Protein AF-A0A0Q9J1J1-F1 (afdb_monomer_lite)

Sequence (280 aa):
MMYRPHYERLTDPVDVGSADRPGEFPPDDETVDVAGVELPPGRSRYYTRDGTTTGIRLGWETAEPIDDAYRVWLSLVRVFSTTGLWPVVGRLGYGTARPWEQHHHWKRETAQDRPNTIERVLAEAWDGQAWCDARTGARLPETRPPFGGLAPGTAETGTNLFPSTDAWWYRPGVITLIAVKYPWEAPGVGGWDLALNQSLIGADFSAVLKSWQERFGAHMLSAAELVVTRPPQDSDQAVRLAEEHRLVCPYDSQFHDPDERPGEYADGLIGSTRWQFWWD

Secondary structure (DSSP, 8-state):
---------TTS-------SSPPPPPPSSS-EEETTEEE--EEEEEEEETTEEEEEEEEEEESS-BTTHHHHHHHHHHHHHHH-EEEEEEEPSTT---TTT--SS-----TTTS---HHHHHHHHHHHSPPB-TTT-PBPPSSPPPP--PPPP--S-----------GGGSSEEEEEEE-SSGGGHHHHTT----TTS---HHHHHHHHHHHHHHH-EEEEETTEEEESS---SHHHHHHHHHHHHHH-TT-GGGT-TTS-HHHHHHHHTT-SEEE----

Radius of gyration: 18.88 Å; chains: 1; bounding box: 46×44×54 Å

pLDDT: mean 78.51, std 16.35, range [32.16, 97.62]

Structure (mmCIF, N/CA/C/O backbone):
data_AF-A0A0Q9J1J1-F1
#
_entry.id   AF-A0A0Q9J1J1-F1
#
loop_
_atom_site.group_PDB
_atom_site.id
_atom_site.type_symbol
_atom_site.label_atom_id
_atom_site.label_alt_id
_atom_site.label_comp_id
_atom_site.label_asym_id
_atom_site.label_entity_id
_atom_site.label_seq_id
_atom_site.pdbx_PDB_ins_code
_atom_site.Cartn_x
_atom_site.Cartn_y
_atom_site.Cartn_z
_atom_site.occupancy
_atom_site.B_iso_or_equiv
_atom_site.auth_seq_id
_atom_site.auth_comp_id
_atom_site.auth_asym_id
_atom_site.auth_atom_id
_atom_site.pdbx_PDB_model_num
ATOM 1 N N . MET A 1 1 ? -1.191 -22.417 30.081 1.00 32.59 1 MET A N 1
ATOM 2 C CA . MET A 1 1 ? -2.097 -23.052 29.102 1.00 32.59 1 MET A CA 1
ATOM 3 C C . MET A 1 1 ? -2.245 -22.055 27.968 1.00 32.59 1 MET A C 1
ATOM 5 O O . MET A 1 1 ? -2.854 -21.019 28.169 1.00 32.59 1 MET A O 1
ATOM 9 N N . MET A 1 2 ? -1.513 -22.268 26.875 1.00 33.53 2 MET A N 1
ATOM 10 C CA . MET A 1 2 ? -1.398 -21.312 25.768 1.00 33.53 2 MET A CA 1
ATOM 11 C C . MET A 1 2 ? -2.697 -21.385 24.956 1.00 33.53 2 MET A C 1
ATOM 13 O O . MET A 1 2 ? -3.008 -22.446 24.413 1.00 33.53 2 MET A O 1
ATOM 17 N N . TYR A 1 3 ? -3.488 -20.312 24.956 1.00 32.16 3 TYR A N 1
ATOM 18 C CA . TYR A 1 3 ? -4.712 -20.215 24.164 1.00 32.16 3 TYR A CA 1
ATOM 19 C C . TYR A 1 3 ? -4.317 -20.287 22.684 1.00 32.16 3 TYR A C 1
ATOM 21 O O . TYR A 1 3 ? -3.627 -19.408 22.177 1.00 32.16 3 TYR A O 1
ATOM 29 N N . ARG A 1 4 ? -4.667 -21.387 22.013 1.00 36.16 4 ARG A N 1
ATOM 30 C CA . ARG A 1 4 ? -4.628 -21.487 20.553 1.00 36.16 4 ARG A CA 1
ATOM 31 C C . ARG A 1 4 ? -6.051 -21.234 20.086 1.00 36.16 4 ARG A C 1
ATOM 33 O O . ARG A 1 4 ? -6.885 -22.114 20.304 1.00 36.16 4 ARG A O 1
ATOM 40 N N . PRO A 1 5 ? -6.358 -20.078 19.492 1.00 39.59 5 PRO A N 1
ATOM 41 C CA . PRO A 1 5 ? -7.689 -19.876 18.966 1.00 39.59 5 PRO A CA 1
ATOM 42 C C . PRO A 1 5 ? -7.890 -20.830 17.781 1.00 39.59 5 PRO A C 1
ATOM 44 O O . PRO A 1 5 ? -6.963 -21.121 17.014 1.00 39.59 5 PRO A O 1
ATOM 47 N N . HIS A 1 6 ? -9.096 -21.378 17.688 1.00 33.97 6 HIS A N 1
ATOM 48 C CA . HIS A 1 6 ? -9.513 -22.249 16.599 1.00 33.97 6 HIS A CA 1
ATOM 49 C C . HIS A 1 6 ? -9.692 -21.410 15.331 1.00 33.97 6 HIS A C 1
ATOM 51 O O . HIS A 1 6 ? -10.773 -20.898 15.073 1.00 33.97 6 HIS A O 1
ATOM 57 N N . TYR A 1 7 ? -8.630 -21.259 14.543 1.00 47.69 7 TYR A N 1
ATOM 58 C CA . TYR A 1 7 ? -8.712 -20.650 13.218 1.00 47.69 7 TYR A CA 1
ATOM 59 C C . TYR A 1 7 ? -8.722 -21.765 12.169 1.00 47.69 7 TYR A C 1
ATOM 61 O O . TYR A 1 7 ? -7.716 -22.450 11.959 1.00 47.69 7 TYR A O 1
ATOM 69 N N . GLU A 1 8 ? -9.887 -22.002 11.567 1.00 41.19 8 GLU A N 1
ATOM 70 C CA . GLU A 1 8 ? -10.050 -22.913 10.433 1.00 41.19 8 GLU A CA 1
ATOM 71 C C . GLU A 1 8 ? -9.166 -22.481 9.247 1.00 41.19 8 GLU A C 1
ATOM 73 O O . GLU A 1 8 ? -8.730 -21.336 9.139 1.00 41.19 8 GLU A O 1
ATOM 78 N N . ARG A 1 9 ? -8.809 -23.457 8.406 1.00 45.38 9 ARG A N 1
ATOM 79 C CA . ARG A 1 9 ? -7.704 -23.419 7.433 1.00 45.38 9 ARG A CA 1
ATOM 80 C C . ARG A 1 9 ? -7.676 -22.126 6.597 1.00 45.38 9 ARG A C 1
ATOM 82 O O . ARG A 1 9 ? -8.515 -21.925 5.729 1.00 45.38 9 ARG A O 1
ATOM 89 N N . LEU A 1 10 ? -6.628 -21.317 6.783 1.00 55.09 10 LEU A N 1
ATOM 90 C CA . LEU A 1 10 ? -6.280 -20.121 5.991 1.00 55.09 10 LEU A CA 1
ATOM 91 C C . LEU A 1 10 ? -5.817 -20.465 4.551 1.00 55.09 10 LEU A C 1
ATOM 93 O O . LEU A 1 10 ? -4.829 -19.915 4.074 1.00 55.09 10 LEU A O 1
ATOM 97 N N . THR A 1 11 ? -6.475 -21.406 3.871 1.00 52.22 11 THR A N 1
ATOM 98 C CA . THR A 1 11 ? -6.104 -21.882 2.522 1.00 52.22 11 THR A CA 1
ATOM 99 C C . THR A 1 11 ? -6.968 -21.300 1.411 1.00 52.22 11 THR A C 1
ATOM 101 O O . THR A 1 11 ? -6.626 -21.454 0.242 1.00 52.22 11 THR A O 1
ATOM 104 N N . ASP A 1 12 ? -8.075 -20.641 1.756 1.00 55.88 12 ASP A N 1
ATOM 105 C CA . ASP A 1 12 ? -8.993 -20.121 0.750 1.00 55.88 12 ASP A CA 1
ATOM 106 C C . ASP A 1 12 ? -8.460 -18.824 0.127 1.00 55.88 12 ASP A C 1
ATOM 108 O O . ASP A 1 12 ? -7.914 -17.983 0.851 1.00 55.88 12 ASP A O 1
ATOM 112 N N . PRO A 1 13 ? -8.648 -18.615 -1.184 1.00 55.81 13 PRO A N 1
ATOM 113 C CA . PRO A 1 13 ? -8.324 -17.359 -1.858 1.00 55.81 13 PRO A CA 1
ATOM 114 C C . PRO A 1 13 ? -8.972 -16.165 -1.167 1.00 55.81 13 PRO A C 1
ATOM 116 O O . PRO A 1 13 ? -10.098 -16.268 -0.682 1.00 55.81 13 PRO A O 1
ATOM 119 N N . VAL A 1 14 ? -8.280 -15.028 -1.139 1.00 64.69 14 VAL A N 1
ATOM 120 C CA . VAL A 1 14 ? -8.862 -13.762 -0.688 1.00 64.69 14 VAL A CA 1
ATOM 121 C C . VAL A 1 14 ? -8.846 -12.808 -1.860 1.00 64.69 14 VAL A C 1
ATOM 123 O O . VAL A 1 14 ? -7.793 -12.316 -2.260 1.00 64.69 14 VAL A O 1
ATOM 126 N N . ASP A 1 15 ? -10.024 -12.550 -2.411 1.00 66.56 15 ASP A N 1
ATOM 127 C CA . ASP A 1 15 ? -10.189 -11.465 -3.361 1.00 66.56 15 ASP A CA 1
ATOM 128 C C . ASP A 1 15 ? -10.404 -10.159 -2.593 1.00 66.56 15 ASP A C 1
ATOM 130 O O . ASP A 1 15 ? -11.435 -9.960 -1.945 1.00 66.56 15 ASP A O 1
ATOM 134 N N . VAL A 1 16 ? -9.398 -9.285 -2.602 1.00 74.19 16 VAL A N 1
ATOM 135 C CA . VAL A 1 16 ? -9.470 -8.003 -1.900 1.00 74.19 16 VAL A CA 1
ATOM 136 C C . VAL A 1 16 ? -10.117 -6.971 -2.815 1.00 74.19 16 VAL A C 1
ATOM 138 O O . VAL A 1 16 ? -9.446 -6.246 -3.553 1.00 74.19 16 VAL A O 1
ATOM 141 N N . GLY A 1 17 ? -11.444 -6.913 -2.747 1.00 79.50 17 GLY A N 1
ATOM 142 C CA . GLY A 1 17 ? -12.234 -5.848 -3.354 1.00 79.50 17 GLY A CA 1
ATOM 143 C C . GLY A 1 17 ? -12.128 -4.516 -2.600 1.00 79.50 17 GLY A C 1
ATOM 144 O O . GLY A 1 17 ? -11.372 -4.356 -1.642 1.00 79.50 17 GLY A O 1
ATOM 145 N N . SER A 1 18 ? -12.924 -3.540 -3.031 1.00 89.25 18 SER A N 1
ATOM 146 C CA . SER A 1 18 ? -13.159 -2.304 -2.278 1.00 89.25 18 SER A CA 1
ATOM 147 C C . SER A 1 18 ? -14.188 -2.512 -1.167 1.00 89.25 18 SER A C 1
ATOM 149 O O . SER A 1 18 ? -15.072 -3.357 -1.297 1.00 89.25 18 SER A O 1
ATOM 151 N N . ALA A 1 19 ? -14.136 -1.679 -0.132 1.00 93.19 19 ALA A N 1
ATOM 152 C CA . ALA A 1 19 ? -15.248 -1.496 0.792 1.00 93.19 19 ALA A CA 1
ATOM 153 C C . ALA A 1 19 ? -16.280 -0.501 0.225 1.00 93.19 19 ALA A C 1
ATOM 155 O O . ALA A 1 19 ? -15.987 0.277 -0.688 1.00 93.19 19 ALA A O 1
ATOM 156 N N . ASP A 1 20 ? -17.487 -0.476 0.792 1.00 91.81 20 ASP A N 1
ATOM 157 C CA . ASP A 1 20 ? -18.509 0.517 0.422 1.00 91.81 20 ASP A CA 1
ATOM 158 C C . ASP A 1 20 ? -18.147 1.930 0.912 1.00 91.81 20 ASP A C 1
ATOM 160 O O . ASP A 1 20 ? -18.438 2.932 0.249 1.00 91.81 20 ASP A O 1
ATOM 164 N N . ARG A 1 21 ? -17.475 2.007 2.067 1.00 93.88 21 ARG A N 1
ATOM 165 C CA . ARG A 1 21 ? -17.062 3.237 2.755 1.00 93.88 21 ARG A CA 1
ATOM 166 C C . ARG A 1 21 ? -15.792 3.002 3.586 1.00 93.88 21 ARG A C 1
ATOM 168 O O . ARG A 1 21 ? -15.545 1.858 3.965 1.00 93.88 21 ARG A O 1
ATOM 175 N N . PRO A 1 22 ? -15.036 4.060 3.931 1.00 95.50 22 PRO A N 1
ATOM 176 C CA . PRO A 1 22 ? -14.030 3.981 4.984 1.00 95.50 22 PRO A CA 1
ATOM 177 C C . PRO A 1 22 ? -14.628 3.471 6.300 1.00 95.50 22 PRO A C 1
ATOM 179 O O . PRO A 1 22 ? -15.759 3.824 6.659 1.00 95.50 22 PRO A O 1
ATOM 182 N N . GLY A 1 23 ? -13.860 2.639 6.998 1.00 95.69 23 GLY A N 1
ATOM 183 C CA . GLY A 1 23 ? -14.281 2.003 8.238 1.00 95.69 23 GLY A CA 1
ATOM 184 C C . GLY A 1 23 ? -14.387 2.944 9.431 1.00 95.69 23 GLY A C 1
ATOM 185 O O . GLY A 1 23 ? -13.805 4.028 9.466 1.00 95.69 23 GLY A O 1
ATOM 186 N N . GLU A 1 24 ? -15.122 2.499 10.443 1.00 96.19 24 GLU A N 1
ATOM 187 C CA . GLU A 1 24 ? -15.137 3.134 11.759 1.00 96.19 24 GLU A CA 1
ATOM 188 C C . GLU A 1 24 ? -14.032 2.525 12.612 1.00 96.19 24 GLU A C 1
ATOM 190 O O . GLU A 1 24 ? -13.947 1.308 12.762 1.00 96.19 24 GLU A O 1
ATOM 195 N N . PHE A 1 25 ? -13.156 3.368 13.153 1.00 96.00 25 PHE A N 1
ATOM 196 C CA . PHE A 1 25 ? -12.076 2.877 13.994 1.00 96.00 25 PHE A CA 1
ATOM 197 C C . PHE A 1 25 ? -12.609 2.297 15.312 1.00 96.00 25 PHE A C 1
ATOM 199 O O . PHE A 1 25 ? -13.547 2.866 15.882 1.00 96.00 25 PHE A O 1
ATOM 206 N N . PRO A 1 26 ? -11.961 1.251 15.851 1.00 96.06 26 PRO A N 1
ATOM 207 C CA . PRO A 1 26 ? -12.315 0.712 17.157 1.00 96.06 26 PRO A CA 1
ATOM 208 C C . PRO A 1 26 ? -12.137 1.736 18.303 1.00 96.06 26 PRO A C 1
ATOM 210 O O . PRO A 1 26 ? -11.429 2.746 18.132 1.00 96.06 26 PRO A O 1
ATOM 213 N N . PRO A 1 27 ? -12.775 1.496 19.469 1.00 95.75 27 PRO A N 1
ATOM 214 C CA . PRO A 1 27 ? -12.506 2.252 20.689 1.00 95.75 27 PRO A CA 1
ATOM 215 C C . PRO A 1 27 ? -11.063 2.045 21.174 1.00 95.75 27 PRO A C 1
ATOM 217 O O . PRO A 1 27 ? -10.408 1.053 20.851 1.00 95.75 27 PRO A O 1
ATOM 220 N N . ASP A 1 28 ? -10.560 3.009 21.941 1.00 96.19 28 ASP A N 1
ATOM 221 C CA . ASP A 1 28 ? -9.214 2.955 22.514 1.00 96.19 28 ASP A CA 1
ATOM 222 C C . ASP A 1 28 ? -9.219 2.199 23.854 1.00 96.19 28 ASP A C 1
ATOM 224 O O . ASP A 1 28 ? -10.223 2.181 24.559 1.00 96.19 28 ASP A O 1
ATOM 228 N N . ASP A 1 29 ? -8.076 1.608 24.211 1.00 94.88 29 ASP A N 1
ATOM 229 C CA . ASP A 1 29 ? -7.785 0.964 25.503 1.00 94.88 29 ASP A CA 1
ATOM 230 C C . ASP A 1 29 ? -8.667 -0.251 25.883 1.00 94.88 29 ASP A C 1
ATOM 232 O O . ASP A 1 29 ? -8.571 -0.765 26.999 1.00 94.88 29 ASP A O 1
ATOM 236 N N . GLU A 1 30 ? -9.446 -0.788 24.941 1.00 92.06 30 GLU A N 1
ATOM 237 C CA . GLU A 1 30 ? -10.300 -1.971 25.118 1.00 92.06 30 GLU A CA 1
ATOM 238 C C . GLU A 1 30 ? -9.967 -3.070 24.098 1.00 92.06 30 GLU A C 1
ATOM 240 O O . GLU A 1 30 ? -9.529 -2.786 22.986 1.00 92.06 30 GLU A O 1
ATOM 245 N N . THR A 1 31 ? -10.183 -4.340 24.457 1.00 93.50 31 THR A N 1
ATOM 246 C CA . THR A 1 31 ? -10.182 -5.447 23.484 1.00 93.50 31 THR A CA 1
ATOM 247 C C . THR A 1 31 ? -11.351 -5.268 22.522 1.00 93.50 31 THR A C 1
ATOM 249 O O . THR A 1 31 ? -12.464 -4.977 22.958 1.00 93.50 31 THR A O 1
ATOM 252 N N . VAL A 1 32 ? -11.115 -5.469 21.226 1.00 94.38 32 VAL A N 1
ATOM 253 C CA . VAL A 1 32 ? -12.113 -5.194 20.182 1.00 94.38 32 VAL A CA 1
ATOM 254 C C . VAL A 1 32 ? -12.301 -6.391 19.259 1.00 94.38 32 VAL A C 1
ATOM 256 O O . VAL A 1 32 ? -11.348 -7.105 18.962 1.00 94.38 32 VAL A O 1
ATOM 259 N N . ASP A 1 33 ? -13.533 -6.593 18.792 1.00 96.06 33 ASP A N 1
ATOM 260 C CA . ASP A 1 33 ? -13.853 -7.518 17.704 1.00 96.06 33 ASP A CA 1
ATOM 261 C C . ASP A 1 33 ? -14.047 -6.722 16.411 1.00 96.06 33 ASP A C 1
ATOM 263 O O . ASP A 1 33 ? -14.912 -5.848 16.324 1.00 96.06 33 ASP A O 1
ATOM 267 N N . VAL A 1 34 ? -13.225 -7.012 15.406 1.00 96.12 34 VAL A N 1
ATOM 268 C CA . VAL A 1 34 ? -13.333 -6.425 14.070 1.00 96.12 34 VAL A CA 1
ATOM 269 C C . VAL A 1 34 ? -13.885 -7.493 13.133 1.00 96.12 34 VAL A C 1
ATOM 271 O O . VAL A 1 34 ? -13.132 -8.206 12.473 1.00 96.12 34 VAL A O 1
ATOM 274 N N . ALA A 1 35 ? -15.214 -7.615 13.107 1.00 94.62 35 ALA A N 1
ATOM 275 C CA . ALA A 1 35 ? -15.948 -8.571 12.273 1.00 94.62 35 ALA A CA 1
ATOM 276 C C . ALA A 1 35 ? -15.489 -10.034 12.463 1.00 94.62 35 ALA A C 1
ATOM 278 O O . ALA A 1 35 ? -15.259 -10.756 11.493 1.00 94.62 35 ALA A O 1
ATOM 279 N N . GLY A 1 36 ? -15.355 -10.473 13.717 1.00 94.56 36 GLY A N 1
ATOM 280 C CA . GLY A 1 36 ? -14.895 -11.817 14.080 1.00 94.56 36 GLY A CA 1
ATOM 281 C C . GLY A 1 36 ? -13.380 -11.949 14.263 1.00 94.56 36 GLY A C 1
ATOM 282 O O . GLY A 1 36 ? -12.894 -13.054 14.517 1.00 94.56 36 GLY A O 1
ATOM 283 N N . VAL A 1 37 ? -12.619 -10.858 14.117 1.00 95.00 37 VAL A N 1
ATOM 284 C CA . VAL A 1 37 ? -11.184 -10.815 14.425 1.00 95.00 37 VAL A CA 1
ATOM 285 C C . VAL A 1 37 ? -10.967 -10.088 15.750 1.00 95.00 37 VAL A C 1
ATOM 287 O O . VAL A 1 37 ? -11.041 -8.862 15.813 1.00 95.00 37 VAL A O 1
ATOM 290 N N . GLU A 1 38 ? -10.661 -10.846 16.802 1.00 95.94 38 GLU A N 1
ATOM 291 C CA . GLU A 1 38 ? -10.314 -10.297 18.115 1.00 95.94 38 GLU A CA 1
ATOM 292 C C . GLU A 1 38 ? -8.928 -9.629 18.085 1.00 95.94 38 GLU A C 1
ATOM 294 O O . GLU A 1 38 ? -7.929 -10.253 17.715 1.00 95.94 38 GLU A O 1
ATOM 299 N N . LEU A 1 39 ? -8.857 -8.368 18.514 1.00 95.81 39 LEU A N 1
ATOM 300 C CA . LEU A 1 39 ? -7.620 -7.601 18.661 1.00 95.81 39 LEU A CA 1
ATOM 301 C C . LEU A 1 39 ? -7.425 -7.169 20.123 1.00 95.81 39 LEU A C 1
ATOM 303 O O . LEU A 1 39 ? -8.399 -6.816 20.798 1.00 95.81 39 LEU A O 1
ATOM 307 N N . PRO A 1 40 ? -6.177 -7.163 20.632 1.00 96.00 40 PRO A N 1
ATOM 308 C CA . PRO A 1 40 ? -5.878 -6.628 21.957 1.00 96.00 40 PRO A CA 1
ATOM 309 C C . PRO A 1 40 ? -6.164 -5.117 22.015 1.00 96.00 40 PRO A C 1
ATOM 311 O O . PRO A 1 40 ? -6.323 -4.492 20.965 1.00 96.00 40 PRO A O 1
ATOM 314 N N . PRO A 1 41 ? -6.169 -4.509 23.216 1.00 96.56 41 PRO A N 1
ATOM 315 C CA . PRO A 1 41 ? -6.271 -3.063 23.360 1.00 96.56 41 PRO A CA 1
ATOM 316 C C . PRO A 1 41 ? -5.328 -2.297 22.440 1.00 96.56 41 PRO A C 1
ATOM 318 O O . PRO A 1 41 ? -4.181 -2.693 22.224 1.00 96.56 41 PRO A O 1
ATOM 321 N N . GLY A 1 42 ? -5.818 -1.181 21.917 1.00 94.94 42 GLY A N 1
ATOM 322 C CA . GLY A 1 42 ? -5.092 -0.313 21.001 1.00 94.94 42 GLY A CA 1
ATOM 323 C C . GLY A 1 42 ? -5.485 1.142 21.165 1.00 94.94 42 GLY A C 1
ATOM 324 O O . GLY A 1 42 ? -6.250 1.495 22.061 1.00 94.94 42 GLY A O 1
ATOM 325 N N . ARG A 1 43 ? -4.888 2.008 20.351 1.00 94.19 43 ARG A N 1
ATOM 326 C CA . ARG A 1 43 ? -5.026 3.458 20.469 1.00 94.19 43 ARG A CA 1
ATOM 327 C C . ARG A 1 43 ? -5.098 4.131 19.118 1.00 94.19 43 ARG A C 1
ATOM 329 O O . ARG A 1 43 ? -4.365 3.797 18.186 1.00 94.19 43 ARG A O 1
ATOM 336 N N . SER A 1 44 ? -5.914 5.169 19.059 1.00 93.62 44 SER A N 1
ATOM 337 C CA . SER A 1 44 ? -5.944 6.130 17.972 1.00 93.62 44 SER A CA 1
ATOM 338 C C . SER A 1 44 ? -4.562 6.734 17.726 1.00 93.62 44 SER A C 1
ATOM 340 O O . SER A 1 44 ? -3.909 7.244 18.640 1.00 93.62 44 SER A O 1
ATOM 342 N N . ARG A 1 45 ? -4.144 6.739 16.463 1.00 90.12 45 ARG A N 1
ATOM 343 C CA . ARG A 1 45 ? -2.974 7.470 15.979 1.00 90.12 45 ARG A CA 1
ATOM 344 C C . ARG A 1 45 ? -3.434 8.732 15.272 1.00 90.12 45 ARG A C 1
ATOM 346 O O . ARG A 1 45 ? -4.371 8.703 14.473 1.00 90.12 45 ARG A O 1
ATOM 353 N N . TYR A 1 46 ? -2.775 9.838 15.588 1.00 87.25 46 TYR A N 1
ATOM 354 C CA . TYR A 1 46 ? -3.123 11.165 15.104 1.00 87.25 46 TYR A CA 1
ATOM 355 C C . TYR A 1 46 ? -1.936 11.796 14.405 1.00 87.25 46 TYR A C 1
ATOM 357 O O . TYR A 1 46 ? -0.793 11.646 14.836 1.00 87.25 46 TYR A O 1
ATOM 365 N N . TYR A 1 47 ? -2.238 12.566 13.368 1.00 83.00 47 TYR A N 1
ATOM 366 C CA . TYR A 1 47 ? -1.235 13.333 12.663 1.00 83.00 47 TYR A CA 1
ATOM 367 C C . TYR A 1 47 ? -0.602 14.364 13.594 1.00 83.00 47 TYR A C 1
ATOM 369 O O . TYR A 1 47 ? -1.302 15.194 14.187 1.00 83.00 47 TYR A O 1
ATOM 377 N N . THR A 1 48 ? 0.723 14.318 13.687 1.00 77.56 48 THR A N 1
ATOM 378 C CA . THR A 1 48 ? 1.539 15.261 14.452 1.00 77.56 48 THR A CA 1
ATOM 379 C C . THR A 1 48 ? 2.489 15.986 13.512 1.00 77.56 48 THR A C 1
ATOM 381 O O . THR A 1 48 ? 3.232 15.350 12.772 1.00 77.56 48 THR A O 1
ATOM 384 N N . ARG A 1 49 ? 2.478 17.319 13.559 1.00 74.62 49 ARG A N 1
ATOM 385 C CA . ARG A 1 49 ? 3.353 18.176 12.754 1.00 74.62 49 ARG A CA 1
ATOM 386 C C . ARG A 1 49 ? 4.098 19.135 13.659 1.00 74.62 49 ARG A C 1
ATOM 388 O O . ARG A 1 49 ? 3.468 19.796 14.482 1.00 74.62 49 ARG A O 1
ATOM 395 N N . ASP A 1 50 ? 5.417 19.208 13.507 1.00 74.94 50 ASP A N 1
ATOM 396 C CA . ASP A 1 50 ? 6.270 20.126 14.273 1.00 74.94 50 ASP A CA 1
ATOM 397 C C . ASP A 1 50 ? 6.012 20.026 15.796 1.00 74.94 50 ASP A C 1
ATOM 399 O O . ASP A 1 50 ? 5.930 21.022 16.513 1.00 74.94 50 ASP A O 1
ATOM 403 N N . GLY A 1 51 ? 5.795 18.797 16.288 1.00 76.06 51 GLY A N 1
ATOM 404 C CA . GLY A 1 51 ? 5.491 18.499 17.695 1.00 76.06 51 GLY A CA 1
ATOM 405 C C . GLY A 1 51 ? 4.052 18.786 18.148 1.00 76.06 51 GLY A C 1
ATOM 406 O O . GLY A 1 51 ? 3.729 18.543 19.308 1.00 76.06 51 GLY A O 1
ATOM 407 N N . THR A 1 52 ? 3.174 19.267 17.264 1.00 79.75 52 THR A N 1
ATOM 408 C CA . THR A 1 52 ? 1.764 19.550 17.575 1.00 79.75 52 THR A CA 1
ATOM 409 C C . THR A 1 52 ? 0.853 18.471 16.998 1.00 79.75 52 THR A C 1
ATOM 411 O O . THR A 1 52 ? 0.743 18.320 15.779 1.00 79.75 52 THR A O 1
ATOM 414 N N . THR A 1 53 ? 0.170 17.727 17.869 1.00 84.00 53 THR A N 1
ATOM 415 C CA . THR A 1 53 ? -0.847 16.750 17.462 1.00 84.00 53 THR A CA 1
ATOM 416 C C . THR A 1 53 ? -2.119 17.460 17.011 1.00 84.00 53 THR A C 1
ATOM 418 O O . THR A 1 53 ? -2.658 18.324 17.702 1.00 84.00 53 THR A O 1
ATOM 421 N N . THR A 1 54 ? -2.604 17.092 15.832 1.00 82.69 54 THR A N 1
ATOM 422 C CA . THR A 1 54 ? -3.835 17.623 15.242 1.00 82.69 54 THR A CA 1
ATOM 423 C C . THR A 1 54 ? -5.040 16.739 15.579 1.00 82.69 54 THR A C 1
ATOM 425 O O . THR A 1 54 ? -4.896 15.627 16.078 1.00 82.69 54 THR A O 1
ATOM 428 N N . GLY A 1 55 ? -6.252 17.197 15.248 1.00 84.56 55 GLY A N 1
ATOM 429 C CA . GLY A 1 55 ? -7.468 16.376 15.347 1.00 84.56 55 GLY A CA 1
ATOM 430 C C . GLY A 1 55 ? -7.629 15.337 14.228 1.00 84.56 55 GLY A C 1
ATOM 431 O O . GLY A 1 55 ? -8.661 14.672 14.158 1.00 84.56 55 GLY A O 1
ATOM 432 N N . ILE A 1 56 ? -6.660 15.213 13.316 1.00 86.00 56 ILE A N 1
ATOM 433 C CA . ILE A 1 56 ? -6.745 14.282 12.190 1.00 86.00 56 ILE A CA 1
ATOM 434 C C . ILE A 1 56 ? -6.283 12.903 12.656 1.00 86.00 56 ILE A C 1
ATOM 436 O O . ILE A 1 56 ? -5.097 12.685 12.899 1.00 86.00 56 ILE A O 1
ATOM 440 N N . ARG A 1 57 ? -7.228 11.969 12.763 1.00 89.12 57 ARG A N 1
ATOM 441 C CA . ARG A 1 57 ? -6.955 10.561 13.065 1.00 89.12 57 ARG A CA 1
ATOM 442 C C . ARG A 1 57 ? -6.473 9.847 11.799 1.00 89.12 57 ARG A C 1
ATOM 444 O O . ARG A 1 57 ? -7.155 9.894 10.778 1.00 89.12 57 ARG A O 1
ATOM 451 N N . LEU A 1 58 ? -5.306 9.216 11.882 1.00 89.06 58 LEU A N 1
ATOM 452 C CA . LEU A 1 58 ? -4.652 8.481 10.792 1.00 89.06 58 LEU A CA 1
ATOM 453 C C . LEU A 1 58 ? -4.948 6.983 10.844 1.00 89.06 58 LEU A C 1
ATOM 455 O O . LEU A 1 58 ? -5.022 6.324 9.811 1.00 89.06 58 LEU A O 1
ATOM 459 N N . GLY A 1 59 ? -5.128 6.449 12.050 1.00 92.69 59 GLY A N 1
ATOM 460 C CA . GLY A 1 59 ? -5.353 5.028 12.253 1.00 92.69 59 GLY A CA 1
ATOM 461 C C . GLY A 1 59 ? -5.705 4.675 13.690 1.00 92.69 59 GLY A C 1
ATOM 462 O O . GLY A 1 59 ? -5.828 5.545 14.558 1.00 92.69 59 GLY A O 1
ATOM 463 N N . TRP A 1 60 ? -5.832 3.380 13.939 1.00 95.06 60 TRP A N 1
ATOM 464 C CA . TRP A 1 60 ? -5.887 2.777 15.269 1.00 95.06 60 TRP A CA 1
ATOM 465 C C . TRP A 1 60 ? -4.838 1.668 15.323 1.00 95.06 60 TRP A C 1
ATOM 467 O O . TRP A 1 60 ? -4.802 0.841 14.420 1.00 95.06 60 TRP A O 1
ATOM 477 N N . GLU A 1 61 ? -3.962 1.667 16.322 1.00 93.38 61 GLU A N 1
ATOM 478 C CA . GLU A 1 61 ? -2.846 0.719 16.428 1.00 93.38 61 GLU A CA 1
ATOM 479 C C . GLU A 1 61 ? -2.956 -0.107 17.708 1.00 93.38 61 GLU A C 1
ATOM 481 O O . GLU A 1 61 ? -3.225 0.449 18.773 1.00 93.38 61 GLU A O 1
ATOM 486 N N . THR A 1 62 ? -2.699 -1.412 17.633 1.00 93.94 62 THR A N 1
ATOM 487 C CA . THR A 1 62 ? -2.607 -2.267 18.825 1.00 93.94 62 THR A CA 1
ATOM 488 C C . THR A 1 62 ? -1.525 -1.750 19.777 1.00 93.94 62 THR A C 1
ATOM 490 O O . THR A 1 62 ? -0.406 -1.452 19.362 1.00 93.94 62 THR A O 1
ATOM 493 N N . ALA A 1 63 ? -1.848 -1.647 21.067 1.00 90.81 63 ALA A N 1
ATOM 494 C CA . ALA A 1 63 ? -0.938 -1.113 22.077 1.00 90.81 63 ALA A CA 1
ATOM 495 C C . ALA A 1 63 ? 0.249 -2.053 22.302 1.00 90.81 63 ALA A C 1
ATOM 497 O O . ALA A 1 63 ? 1.380 -1.598 22.454 1.00 90.81 63 ALA A O 1
ATOM 498 N N . GLU A 1 64 ? -0.025 -3.357 22.263 1.00 88.75 64 GLU A N 1
ATOM 499 C CA . GLU A 1 64 ? 0.977 -4.404 22.376 1.00 88.75 64 GLU A CA 1
ATOM 500 C C . GLU A 1 64 ? 1.167 -5.138 21.040 1.00 88.75 64 GLU A C 1
ATOM 502 O O . GLU A 1 64 ? 0.230 -5.240 20.235 1.00 88.75 64 GLU A O 1
ATOM 507 N N . PRO A 1 65 ? 2.373 -5.666 20.785 1.00 88.75 65 PRO A N 1
ATOM 508 C CA . PRO A 1 65 ? 2.638 -6.529 19.646 1.00 88.75 65 PRO A CA 1
ATOM 509 C C . PRO A 1 65 ? 1.837 -7.831 19.712 1.00 88.75 65 PRO A C 1
ATOM 511 O O . PRO A 1 65 ? 1.647 -8.425 20.771 1.00 88.75 65 PRO A O 1
ATOM 514 N N . ILE A 1 66 ? 1.442 -8.318 18.544 1.00 89.31 66 ILE A N 1
ATOM 515 C CA . ILE A 1 66 ? 0.812 -9.614 18.335 1.00 89.31 66 ILE A CA 1
ATOM 516 C C . ILE A 1 66 ? 1.887 -10.594 17.851 1.00 89.31 66 ILE A C 1
ATOM 518 O O . ILE A 1 66 ? 2.608 -10.320 16.888 1.00 89.31 66 ILE A O 1
ATOM 522 N N . ASP A 1 67 ? 1.962 -11.760 18.497 1.00 86.69 67 ASP A N 1
ATOM 523 C CA . ASP A 1 67 ? 2.932 -12.821 18.188 1.00 86.69 67 ASP A CA 1
ATOM 524 C C . ASP A 1 67 ? 2.900 -13.280 16.726 1.00 86.69 67 ASP A C 1
ATOM 526 O O . ASP A 1 67 ? 3.938 -13.621 16.170 1.00 86.69 67 ASP A O 1
ATOM 530 N N . ASP A 1 68 ? 1.722 -13.312 16.100 1.00 86.88 68 ASP A N 1
ATOM 531 C CA . ASP A 1 68 ? 1.528 -13.757 14.717 1.00 86.88 68 ASP A CA 1
ATOM 532 C C . ASP A 1 68 ? 0.818 -12.680 13.888 1.00 86.88 68 ASP A C 1
ATOM 534 O O . ASP A 1 68 ? -0.270 -12.889 13.344 1.00 86.88 68 ASP A O 1
ATOM 538 N N . ALA A 1 69 ? 1.433 -11.494 13.825 1.00 87.75 69 ALA A N 1
ATOM 539 C CA . ALA A 1 69 ? 0.854 -10.317 13.182 1.00 87.75 69 ALA A CA 1
ATOM 540 C C . ALA A 1 69 ? 0.458 -10.569 11.717 1.00 87.75 69 ALA A C 1
ATOM 542 O O . ALA A 1 69 ? -0.573 -10.071 11.276 1.00 87.75 69 ALA A O 1
ATOM 543 N N . TYR A 1 70 ? 1.200 -11.403 10.976 1.00 85.62 70 TYR A N 1
ATOM 544 C CA . TYR A 1 70 ? 0.836 -11.764 9.601 1.00 85.62 70 TYR A CA 1
ATOM 545 C C . TYR A 1 70 ? -0.501 -12.516 9.516 1.00 85.62 70 TYR A C 1
ATOM 547 O O . TYR A 1 70 ? -1.325 -12.227 8.649 1.00 85.62 70 TYR A O 1
ATOM 555 N N . ARG A 1 71 ? -0.761 -13.465 10.427 1.00 85.88 71 ARG A N 1
ATOM 556 C CA . ARG A 1 71 ? -2.046 -14.187 10.439 1.00 85.88 71 ARG A CA 1
ATOM 557 C C . ARG A 1 71 ? -3.210 -13.284 10.818 1.00 85.88 71 ARG A C 1
ATOM 559 O O . ARG A 1 71 ? -4.291 -13.419 10.245 1.00 85.88 71 ARG A O 1
ATOM 566 N N . VAL A 1 72 ? -2.991 -12.363 11.754 1.00 91.25 72 VAL A N 1
ATOM 567 C CA . VAL A 1 72 ? -4.000 -11.359 12.111 1.00 91.25 72 VAL A CA 1
ATOM 568 C C . VAL A 1 72 ? -4.252 -10.413 10.940 1.00 91.25 72 VAL A C 1
ATOM 570 O O . VAL A 1 72 ? -5.405 -10.204 10.576 1.00 91.25 72 VAL A O 1
ATOM 573 N N . TRP A 1 73 ? -3.196 -9.931 10.280 1.00 92.06 73 TRP A N 1
ATOM 574 C CA . TRP A 1 73 ? -3.296 -9.135 9.057 1.00 92.06 73 TRP A CA 1
ATOM 575 C C . TRP A 1 73 ? -4.127 -9.853 7.990 1.00 92.06 73 TRP A C 1
ATOM 577 O O . TRP A 1 73 ? -5.097 -9.288 7.500 1.00 92.06 73 TRP A O 1
ATOM 587 N N . LEU A 1 74 ? -3.840 -11.127 7.702 1.00 88.81 74 LEU A N 1
ATOM 588 C CA . LEU A 1 74 ? -4.594 -11.900 6.709 1.00 88.81 74 LEU A CA 1
ATOM 589 C C . LEU A 1 74 ? -6.073 -12.065 7.095 1.00 88.81 74 LEU A C 1
ATOM 591 O O . LEU A 1 74 ? -6.947 -12.020 6.230 1.00 88.81 74 LEU A O 1
ATOM 595 N N . SER A 1 75 ? -6.363 -12.237 8.386 1.00 90.56 75 SER A N 1
ATOM 596 C CA . SER A 1 75 ? -7.740 -12.333 8.891 1.00 90.56 75 SER A CA 1
ATOM 597 C C . SER A 1 75 ? -8.494 -11.010 8.714 1.00 90.56 75 SER A C 1
ATOM 599 O O . SER A 1 75 ? -9.641 -11.012 8.278 1.00 90.56 75 SER A O 1
ATOM 601 N N . LEU A 1 76 ? -7.830 -9.879 8.961 1.00 94.25 76 LEU A N 1
ATOM 602 C CA . LEU A 1 76 ? -8.383 -8.538 8.755 1.00 94.25 76 LEU A CA 1
ATOM 603 C C . LEU A 1 76 ? -8.575 -8.205 7.267 1.00 94.25 76 LEU A C 1
ATOM 605 O O . LEU A 1 76 ? -9.605 -7.650 6.891 1.00 94.25 76 LEU A O 1
ATOM 609 N N . VAL A 1 77 ? -7.639 -8.606 6.401 1.00 92.19 77 VAL A N 1
ATOM 610 C CA . VAL A 1 77 ? -7.767 -8.459 4.940 1.00 92.19 77 VAL A CA 1
ATOM 611 C C . VAL A 1 77 ? -9.015 -9.184 4.420 1.00 92.19 77 VAL A C 1
ATOM 613 O O . VAL A 1 77 ? -9.718 -8.643 3.570 1.00 92.19 77 VAL A O 1
ATOM 616 N N . ARG A 1 78 ? -9.350 -10.366 4.961 1.00 89.44 78 ARG A N 1
ATOM 617 C CA . ARG A 1 78 ? -10.559 -11.126 4.574 1.00 89.44 78 ARG A CA 1
ATOM 618 C C . ARG A 1 78 ? -11.868 -10.411 4.892 1.00 89.44 78 ARG A C 1
ATOM 620 O O . ARG A 1 78 ? -12.849 -10.628 4.188 1.00 89.44 78 ARG A O 1
ATOM 627 N N . VAL A 1 79 ? -11.891 -9.579 5.929 1.00 92.69 79 VAL A N 1
ATOM 628 C CA . VAL A 1 79 ? -13.092 -8.832 6.335 1.00 92.69 79 VAL A CA 1
ATOM 629 C C . VAL A 1 79 ? -13.090 -7.386 5.832 1.00 92.69 79 VAL A C 1
ATOM 631 O O . VAL A 1 79 ? -14.087 -6.685 6.005 1.00 92.69 79 VAL A O 1
ATOM 634 N N . PHE A 1 80 ? -12.024 -6.944 5.150 1.00 94.62 80 PHE A N 1
ATOM 635 C CA . PHE A 1 80 ? -11.844 -5.565 4.685 1.00 94.62 80 PHE A CA 1
ATOM 636 C C . PHE A 1 80 ? -13.041 -5.018 3.898 1.00 94.62 80 PHE A C 1
ATOM 638 O O . PHE A 1 80 ? -13.478 -3.900 4.163 1.00 94.62 80 PHE A O 1
ATOM 645 N N . SER A 1 81 ? -13.606 -5.791 2.964 1.00 92.50 81 SER A N 1
ATOM 646 C CA . SER A 1 81 ? -14.732 -5.332 2.133 1.00 92.50 81 SER A CA 1
ATOM 647 C C . SER A 1 81 ? -15.974 -4.963 2.957 1.00 92.50 81 SER A C 1
ATOM 649 O O . SER A 1 81 ? -16.775 -4.138 2.525 1.00 92.50 81 SER A O 1
ATOM 651 N N . THR A 1 82 ? -16.106 -5.529 4.160 1.00 92.75 82 THR A N 1
ATOM 652 C CA . THR A 1 82 ? -17.196 -5.238 5.104 1.00 92.75 82 THR A CA 1
ATOM 653 C C . THR A 1 82 ? -16.825 -4.183 6.144 1.00 92.75 82 THR A C 1
ATOM 655 O O . THR A 1 82 ? -17.696 -3.437 6.588 1.00 92.75 82 THR A O 1
ATOM 658 N N . THR A 1 83 ? -15.550 -4.099 6.535 1.00 96.12 83 THR A N 1
ATOM 659 C CA . THR A 1 83 ? -15.102 -3.227 7.630 1.00 96.12 83 THR A CA 1
ATOM 660 C C . THR A 1 83 ? -14.587 -1.875 7.153 1.00 96.12 83 THR A C 1
ATOM 662 O O . THR A 1 83 ? -14.670 -0.912 7.907 1.00 96.12 83 THR A O 1
ATOM 665 N N . GLY A 1 84 ? -14.036 -1.780 5.938 1.00 97.06 84 GLY A N 1
ATOM 666 C CA . GLY A 1 84 ? -13.346 -0.583 5.442 1.00 97.06 84 GLY A CA 1
ATOM 667 C C . GLY A 1 84 ? -12.072 -0.234 6.224 1.00 97.06 84 GLY A C 1
ATOM 668 O O . GLY A 1 84 ? -11.632 0.917 6.199 1.00 97.06 84 GLY A O 1
ATOM 669 N N . LEU A 1 85 ? -11.504 -1.197 6.959 1.00 97.62 85 LEU A N 1
ATOM 670 C CA . LEU A 1 85 ? -10.303 -1.033 7.781 1.00 97.62 85 LEU A CA 1
ATOM 671 C C . LEU A 1 85 ? -9.160 -1.855 7.186 1.00 97.62 85 LEU A C 1
ATOM 673 O O . LEU A 1 85 ? -9.110 -3.072 7.359 1.00 97.62 85 LEU A O 1
ATOM 677 N N . TRP A 1 86 ? -8.245 -1.198 6.473 1.00 96.94 86 TRP A N 1
ATOM 678 C CA . TRP A 1 86 ? -7.071 -1.865 5.919 1.00 96.94 86 TRP A CA 1
ATOM 679 C C . TRP A 1 86 ? -6.003 -2.064 7.005 1.00 96.94 86 TRP A C 1
ATOM 681 O O . TRP A 1 86 ? -5.616 -1.080 7.645 1.00 96.94 86 TRP A O 1
ATOM 691 N N . PRO A 1 87 ? -5.517 -3.297 7.236 1.00 95.19 87 PRO A N 1
ATOM 692 C CA . PRO A 1 87 ? -4.467 -3.561 8.210 1.00 95.19 87 PRO A CA 1
ATOM 693 C C . PRO A 1 87 ? -3.068 -3.303 7.632 1.00 95.19 87 PRO A C 1
ATOM 695 O O . PRO A 1 87 ? -2.753 -3.688 6.508 1.00 95.19 87 PRO A O 1
ATOM 698 N N . VAL A 1 88 ? -2.188 -2.722 8.442 1.00 92.88 88 VAL A N 1
ATOM 699 C CA . VAL A 1 88 ? -0.758 -2.551 8.162 1.00 92.88 88 VAL A CA 1
ATOM 700 C C . VAL A 1 88 ? 0.034 -3.040 9.367 1.00 92.88 88 VAL A C 1
ATOM 702 O O . VAL A 1 88 ? -0.224 -2.639 10.499 1.00 92.88 88 VAL A O 1
ATOM 705 N N . VAL A 1 89 ? 1.003 -3.919 9.134 1.00 90.00 89 VAL A N 1
ATOM 706 C CA . VAL A 1 89 ? 1.891 -4.455 10.165 1.00 90.00 89 VAL A CA 1
ATOM 707 C C . VAL A 1 89 ? 3.038 -3.477 10.407 1.00 90.00 89 VAL A C 1
ATOM 709 O O . VAL A 1 89 ? 3.806 -3.161 9.498 1.00 90.00 89 VAL A O 1
ATOM 712 N N . GLY A 1 90 ? 3.185 -3.022 11.648 1.00 82.44 90 GLY A N 1
ATOM 713 C CA . GLY A 1 90 ? 4.392 -2.365 12.140 1.00 82.44 90 GLY A CA 1
ATOM 714 C C . GLY A 1 90 ? 5.336 -3.388 12.772 1.00 82.44 90 GLY A C 1
ATOM 715 O O . GLY A 1 90 ? 4.916 -4.232 13.566 1.00 82.44 90 GLY A O 1
ATOM 716 N N . ARG A 1 91 ? 6.627 -3.330 12.441 1.00 68.50 91 ARG A N 1
ATOM 717 C CA . ARG A 1 91 ? 7.649 -4.210 13.029 1.00 68.50 91 ARG A CA 1
ATOM 718 C C . ARG A 1 91 ? 8.252 -3.564 14.279 1.00 68.50 91 ARG A C 1
ATOM 720 O O . ARG A 1 91 ? 8.392 -2.348 14.338 1.00 68.50 91 ARG A O 1
ATOM 727 N N . LEU A 1 92 ? 8.633 -4.370 15.271 1.00 52.91 92 LEU A N 1
ATOM 728 C CA . LEU A 1 92 ? 9.480 -3.914 16.377 1.00 52.91 92 LEU A CA 1
ATOM 729 C C . LEU A 1 92 ? 10.964 -4.141 16.040 1.00 52.91 92 LEU A C 1
ATOM 731 O O . LEU A 1 92 ? 11.360 -5.272 15.761 1.00 52.91 92 LEU A O 1
ATOM 735 N N . GLY A 1 93 ? 11.791 -3.090 16.099 1.00 47.25 93 GLY A N 1
ATOM 736 C CA . GLY A 1 93 ? 13.254 -3.171 15.944 1.00 47.25 93 GLY A CA 1
ATOM 737 C C . GLY A 1 93 ? 13.847 -2.208 14.903 1.00 47.25 93 GLY A C 1
ATOM 738 O O . GLY A 1 93 ? 13.130 -1.702 14.044 1.00 47.25 93 GLY A O 1
ATOM 739 N N . TYR A 1 94 ? 15.156 -1.942 15.043 1.00 33.28 94 TYR A N 1
ATOM 740 C CA . TYR A 1 94 ? 15.984 -0.910 14.386 1.00 33.28 94 TYR A CA 1
ATOM 741 C C . TYR A 1 94 ? 15.484 -0.363 13.038 1.00 33.28 94 TYR A C 1
ATOM 743 O O . TYR A 1 94 ? 15.244 -1.117 12.100 1.00 33.28 94 TYR A O 1
ATOM 751 N N . GLY A 1 95 ? 15.411 0.968 12.937 1.00 44.19 95 GLY A N 1
ATOM 752 C CA . GLY A 1 95 ? 15.207 1.689 11.674 1.00 44.19 95 GLY A CA 1
ATOM 753 C C . GLY A 1 95 ? 13.771 1.725 11.154 1.00 44.19 95 GLY A C 1
ATOM 754 O O . GLY A 1 95 ? 13.486 2.474 10.231 1.00 44.19 95 GLY A O 1
ATOM 755 N N . THR A 1 96 ? 12.839 0.990 11.765 1.00 47.59 96 THR A N 1
ATOM 756 C CA . THR A 1 96 ? 11.416 1.079 11.418 1.00 47.59 96 THR A CA 1
ATOM 757 C C . THR A 1 96 ? 10.788 2.285 12.108 1.00 47.59 96 THR A C 1
ATOM 759 O O . THR A 1 96 ? 10.048 2.166 13.084 1.00 47.59 96 THR A O 1
ATOM 762 N N . ALA A 1 97 ? 11.122 3.485 11.620 1.00 47.88 97 ALA A N 1
ATOM 763 C CA . ALA A 1 97 ? 10.284 4.647 11.870 1.00 47.88 97 ALA A CA 1
ATOM 764 C C . ALA A 1 97 ? 8.861 4.219 11.522 1.00 47.88 97 ALA A C 1
ATOM 766 O O . ALA A 1 97 ? 8.599 3.788 10.401 1.00 47.88 97 ALA A O 1
ATOM 767 N N . ARG A 1 98 ? 7.963 4.239 12.506 1.00 62.22 98 ARG A N 1
ATOM 768 C CA . ARG A 1 98 ? 6.535 4.128 12.250 1.00 62.22 98 ARG A CA 1
ATOM 769 C C . ARG A 1 98 ? 6.234 5.316 11.337 1.00 62.22 98 ARG A C 1
ATOM 771 O O . ARG A 1 98 ? 6.300 6.443 11.826 1.00 62.22 98 ARG A O 1
ATOM 778 N N . PRO A 1 99 ? 5.980 5.114 10.031 1.00 58.41 99 PRO A N 1
ATOM 779 C CA . PRO A 1 99 ? 5.816 6.230 9.094 1.00 58.41 99 PRO A CA 1
ATOM 780 C C . PRO A 1 99 ? 4.744 7.201 9.572 1.00 58.41 99 PRO A C 1
ATOM 782 O O . PRO A 1 99 ? 4.784 8.391 9.300 1.00 58.41 99 PRO A O 1
ATOM 785 N N . TRP A 1 100 ? 3.792 6.653 10.329 1.00 64.00 100 TRP A N 1
ATOM 786 C CA . TRP A 1 100 ? 2.689 7.349 10.949 1.00 64.00 100 TRP A CA 1
ATOM 787 C C . TRP A 1 100 ? 3.023 8.110 12.248 1.00 64.00 100 TRP A C 1
ATOM 789 O O . TRP A 1 100 ? 2.107 8.590 12.909 1.00 64.00 100 TRP A O 1
ATOM 799 N N . GLU A 1 101 ? 4.288 8.191 12.669 1.00 62.59 101 GLU A N 1
ATOM 800 C CA . GLU A 1 101 ? 4.712 8.924 13.876 1.00 62.59 101 GLU A CA 1
ATOM 801 C C . GLU A 1 101 ? 5.633 10.113 13.577 1.00 62.59 101 GLU A C 1
ATOM 803 O O . GLU A 1 101 ? 5.660 11.069 14.354 1.00 62.59 101 GLU A O 1
ATOM 808 N N . GLN A 1 102 ? 6.372 10.081 12.465 1.00 61.31 102 GLN A N 1
ATOM 809 C CA . GLN A 1 102 ? 7.301 11.140 12.063 1.00 61.31 102 GLN A CA 1
ATOM 810 C C . GLN A 1 102 ? 6.871 11.705 10.715 1.00 61.31 102 GLN A C 1
ATOM 812 O O . GLN A 1 102 ? 7.292 11.232 9.667 1.00 61.31 102 GLN A O 1
ATOM 817 N N . HIS A 1 103 ? 6.002 12.713 10.752 1.00 65.12 103 HIS A N 1
ATOM 818 C CA . HIS A 1 103 ? 5.456 13.309 9.541 1.00 65.12 103 HIS A CA 1
ATOM 819 C C . HIS A 1 103 ? 6.127 14.642 9.215 1.00 65.12 103 HIS A C 1
ATOM 821 O O . HIS A 1 103 ? 5.628 15.721 9.557 1.00 65.12 103 HIS A O 1
ATOM 827 N N . HIS A 1 104 ? 7.278 14.571 8.565 1.00 63.53 104 HIS A N 1
ATOM 828 C CA . HIS A 1 104 ? 8.027 15.752 8.154 1.00 63.53 104 HIS A CA 1
ATOM 829 C C . HIS A 1 104 ? 7.437 16.399 6.892 1.00 63.53 104 HIS A C 1
ATOM 831 O O . HIS A 1 104 ? 7.455 17.626 6.760 1.00 63.53 104 HIS A O 1
ATOM 837 N N . HIS A 1 105 ? 6.858 15.598 5.995 1.00 62.72 105 HIS A N 1
ATOM 838 C CA . HIS A 1 105 ? 6.387 16.025 4.677 1.00 62.72 105 HIS A CA 1
ATOM 839 C C . HIS A 1 105 ? 4.949 15.597 4.352 1.00 62.72 105 HIS A C 1
ATOM 841 O O . HIS A 1 105 ? 4.413 16.014 3.320 1.00 62.72 105 HIS A O 1
ATOM 847 N N . TRP A 1 106 ? 4.278 14.848 5.237 1.00 67.19 106 TRP A N 1
ATOM 848 C CA . TRP A 1 106 ? 2.895 14.432 4.996 1.00 67.19 106 TRP A CA 1
ATOM 849 C C . TRP A 1 106 ? 1.925 15.611 4.822 1.00 67.19 106 TRP A C 1
ATOM 851 O O . TRP A 1 106 ? 1.873 16.555 5.620 1.00 67.19 106 TRP A O 1
ATOM 861 N N . LYS A 1 107 ? 1.074 15.488 3.803 1.00 63.81 107 LYS A N 1
ATOM 862 C CA . LYS A 1 107 ? -0.146 16.269 3.601 1.00 63.81 107 LYS A CA 1
ATOM 863 C C . LYS A 1 107 ? -1.306 15.286 3.523 1.00 63.81 107 LYS A C 1
ATOM 865 O O . LYS A 1 107 ? -1.151 14.227 2.918 1.00 63.81 107 LYS A O 1
ATOM 870 N N . ARG A 1 108 ? -2.464 15.635 4.100 1.00 65.19 108 ARG A N 1
ATOM 871 C CA . ARG A 1 108 ? -3.689 14.833 3.965 1.00 65.19 108 ARG A CA 1
ATOM 872 C C . ARG A 1 108 ? -4.199 14.925 2.531 1.00 65.19 108 ARG A C 1
ATOM 874 O O . ARG A 1 108 ? -5.085 15.716 2.231 1.00 65.19 108 ARG A O 1
ATOM 881 N N . GLU A 1 109 ? -3.585 14.142 1.665 1.00 64.75 109 GLU A N 1
ATOM 882 C CA . GLU A 1 109 ? -3.885 14.046 0.250 1.00 64.75 109 GLU A CA 1
ATOM 883 C C . GLU A 1 109 ? -4.050 12.558 -0.057 1.00 64.75 109 GLU A C 1
ATOM 885 O O . GLU A 1 109 ? -3.152 11.743 0.160 1.00 64.75 109 GLU A O 1
ATOM 890 N N . THR A 1 110 ? -5.233 12.185 -0.517 1.00 62.09 110 THR A N 1
ATOM 891 C CA . THR A 1 110 ? -5.453 10.905 -1.187 1.00 62.09 110 THR A CA 1
ATOM 892 C C . THR A 1 110 ? -5.163 11.059 -2.677 1.00 62.09 110 THR A C 1
ATOM 894 O O . THR A 1 110 ? -5.083 12.179 -3.193 1.00 62.09 110 THR A O 1
ATOM 897 N N . ALA A 1 111 ? -5.084 9.945 -3.410 1.00 57.16 111 ALA A N 1
ATOM 898 C CA . ALA A 1 111 ? -5.089 10.021 -4.870 1.00 57.16 111 ALA A CA 1
ATOM 899 C C . ALA A 1 111 ? -6.391 10.657 -5.412 1.00 57.16 111 ALA A C 1
ATOM 901 O O . ALA A 1 111 ? -6.465 10.991 -6.584 1.00 57.16 111 ALA A O 1
ATOM 902 N N . GLN A 1 112 ? -7.434 10.845 -4.602 1.00 61.59 112 G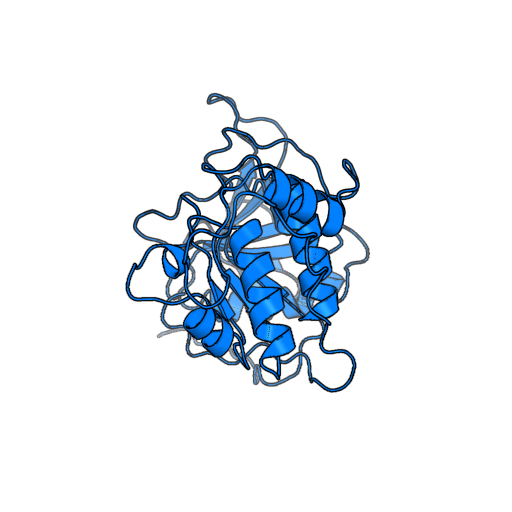LN A N 1
ATOM 903 C CA . GLN A 1 112 ? -8.652 11.555 -4.984 1.00 61.59 112 GLN A CA 1
ATOM 904 C C . GLN A 1 112 ? -8.516 13.067 -4.802 1.00 61.59 112 GLN A C 1
ATOM 906 O O . GLN A 1 112 ? -9.010 13.819 -5.640 1.00 61.59 112 GLN A O 1
ATOM 911 N N . ASP A 1 113 ? -7.830 13.512 -3.747 1.00 63.91 113 ASP A N 1
ATOM 912 C CA . ASP A 1 113 ? -7.575 14.937 -3.486 1.00 63.91 113 ASP A CA 1
ATOM 913 C C . ASP A 1 113 ? -6.526 15.501 -4.453 1.00 63.91 113 ASP A C 1
ATOM 915 O O . ASP A 1 113 ? -6.593 16.658 -4.872 1.00 63.91 113 ASP A O 1
ATOM 919 N N . ARG A 1 114 ? -5.576 14.648 -4.848 1.00 69.50 114 ARG A N 1
ATOM 920 C CA . ARG A 1 114 ? -4.580 14.912 -5.878 1.00 69.50 114 ARG A CA 1
ATOM 921 C C . ARG A 1 114 ? -4.565 13.714 -6.837 1.00 69.50 114 ARG A C 1
ATOM 923 O O . ARG A 1 114 ? -3.845 12.758 -6.556 1.00 69.50 114 ARG A O 1
ATOM 930 N N . PRO A 1 115 ? -5.351 13.726 -7.940 1.00 67.31 115 PRO A N 1
ATOM 931 C CA . PRO A 1 115 ? -5.392 12.652 -8.935 1.00 67.31 115 PRO A CA 1
ATOM 932 C C . PRO A 1 115 ? -4.039 12.495 -9.608 1.00 67.31 115 PRO A C 1
ATOM 934 O O . PRO A 1 115 ? -3.729 13.070 -10.650 1.00 67.31 115 PRO A O 1
ATOM 937 N N . ASN A 1 116 ? -3.209 11.716 -8.937 1.00 78.56 116 ASN A N 1
ATOM 938 C CA . ASN A 1 116 ? -1.935 11.244 -9.400 1.00 78.56 116 ASN A CA 1
ATOM 939 C C . ASN A 1 116 ? -2.200 10.000 -10.234 1.00 78.56 116 ASN A C 1
ATOM 941 O O . ASN A 1 116 ? -3.021 9.154 -9.874 1.00 78.56 116 ASN A O 1
ATOM 945 N N . THR A 1 117 ? -1.492 9.882 -11.345 1.00 85.31 117 THR A N 1
ATOM 946 C CA . THR A 1 117 ? -1.412 8.624 -12.074 1.00 85.31 117 THR A CA 1
ATOM 947 C C . THR A 1 117 ? 0.001 8.093 -11.919 1.00 85.31 117 THR A C 1
ATOM 949 O O . THR A 1 117 ? 0.940 8.873 -11.730 1.00 85.31 117 THR A O 1
ATOM 952 N N . ILE A 1 118 ? 0.161 6.774 -11.983 1.00 90.00 118 ILE A N 1
ATOM 953 C CA . ILE A 1 118 ? 1.491 6.169 -11.942 1.00 90.00 118 ILE A CA 1
ATOM 954 C C . ILE A 1 118 ? 2.374 6.725 -13.065 1.00 90.00 118 ILE A C 1
ATOM 956 O O . ILE A 1 118 ? 3.545 6.985 -12.836 1.00 90.00 118 ILE A O 1
ATOM 960 N N . GLU A 1 119 ? 1.819 7.013 -14.245 1.00 88.75 119 GLU A N 1
ATOM 961 C CA . GLU A 1 119 ? 2.566 7.589 -15.363 1.00 88.75 119 GLU A CA 1
ATOM 962 C C . GLU A 1 119 ? 3.140 8.954 -15.000 1.00 88.75 119 GLU A C 1
ATOM 964 O O . GLU A 1 119 ? 4.292 9.226 -15.323 1.00 88.75 119 GLU A O 1
ATOM 969 N N . ARG A 1 120 ? 2.372 9.798 -14.296 1.00 87.50 120 ARG A N 1
ATOM 970 C CA . ARG A 1 120 ? 2.865 11.097 -13.831 1.00 87.50 120 ARG A CA 1
ATOM 971 C C . ARG A 1 120 ? 3.973 10.930 -12.793 1.00 87.50 120 ARG A C 1
ATOM 973 O O . ARG A 1 120 ? 5.015 11.556 -12.929 1.00 87.50 120 ARG A O 1
ATOM 980 N N . VAL A 1 121 ? 3.758 10.066 -11.797 1.00 89.62 121 VAL A N 1
ATOM 981 C CA . VAL A 1 121 ? 4.736 9.801 -10.726 1.00 89.62 121 VAL A CA 1
ATOM 982 C C . VAL A 1 121 ? 6.046 9.267 -11.309 1.00 89.62 121 VAL A C 1
ATOM 984 O O . VAL A 1 121 ? 7.117 9.787 -11.008 1.00 89.62 121 VAL A O 1
ATOM 987 N N . LEU A 1 122 ? 5.967 8.271 -12.192 1.00 89.50 122 LEU A N 1
ATOM 988 C CA . LEU A 1 122 ? 7.139 7.678 -12.829 1.00 89.50 122 LEU A CA 1
ATOM 989 C C . LEU A 1 122 ? 7.807 8.633 -13.817 1.00 89.50 122 LEU A C 1
ATOM 991 O O . LEU A 1 122 ? 9.027 8.625 -13.896 1.00 89.50 122 LEU A O 1
ATOM 995 N N . ALA A 1 123 ? 7.058 9.468 -14.544 1.00 85.00 123 ALA A N 1
ATOM 996 C CA . ALA A 1 123 ? 7.644 10.479 -15.425 1.00 85.00 123 ALA A CA 1
ATOM 997 C C . ALA A 1 123 ? 8.411 11.551 -14.635 1.00 85.00 123 ALA A C 1
ATOM 999 O O . ALA A 1 123 ? 9.537 11.880 -14.998 1.00 85.00 123 ALA A O 1
ATOM 1000 N N . GLU A 1 124 ? 7.844 12.045 -13.530 1.00 85.75 124 GLU A N 1
ATOM 1001 C CA . GLU A 1 124 ? 8.516 12.995 -12.634 1.00 85.75 124 GLU A CA 1
ATOM 1002 C C . GLU A 1 124 ? 9.790 12.377 -12.024 1.00 85.75 124 GLU A C 1
ATOM 1004 O O . GLU A 1 124 ? 10.851 13.003 -12.045 1.00 85.75 124 GLU A O 1
ATOM 1009 N N . ALA A 1 125 ? 9.723 11.123 -11.558 1.00 85.44 125 ALA A N 1
ATOM 1010 C CA . ALA A 1 125 ? 10.892 10.388 -11.067 1.00 85.44 125 ALA A CA 1
ATOM 1011 C C . ALA A 1 125 ? 11.938 10.159 -12.171 1.00 85.44 125 ALA A C 1
ATOM 1013 O O . ALA A 1 125 ? 13.133 10.361 -11.955 1.00 85.44 125 ALA A O 1
ATOM 1014 N N . TRP A 1 126 ? 11.490 9.800 -13.379 1.00 82.44 126 TRP A N 1
ATOM 1015 C CA . TRP A 1 126 ? 12.342 9.620 -14.553 1.00 82.44 126 TRP A CA 1
ATOM 1016 C C . TRP A 1 126 ? 13.104 10.912 -14.846 1.00 82.44 126 TRP A C 1
ATOM 1018 O O . TRP A 1 126 ? 14.284 10.845 -15.183 1.00 82.44 126 TRP A O 1
ATOM 1028 N N . ASP A 1 127 ? 12.438 12.071 -14.750 1.00 80.25 127 ASP A N 1
ATOM 1029 C CA . ASP A 1 127 ? 13.009 13.400 -15.013 1.00 80.25 127 ASP A CA 1
ATOM 1030 C C . ASP A 1 127 ? 14.015 13.851 -13.954 1.00 80.25 127 ASP A C 1
ATOM 1032 O O . ASP A 1 127 ? 14.983 14.538 -14.288 1.00 80.25 127 ASP A O 1
ATOM 1036 N N . GLY A 1 128 ? 13.806 13.455 -12.698 1.00 74.69 128 GLY A N 1
ATOM 1037 C CA . GLY A 1 128 ? 14.629 13.872 -11.564 1.00 74.69 128 GLY A CA 1
ATOM 1038 C C . GLY A 1 128 ? 15.848 12.995 -11.261 1.00 74.69 128 GLY A C 1
ATOM 1039 O O . GLY A 1 128 ? 16.706 13.422 -10.489 1.00 74.69 128 GLY A O 1
ATOM 1040 N N . GLN A 1 129 ? 15.949 11.787 -11.825 1.00 74.12 129 GLN A N 1
ATOM 1041 C CA . GLN A 1 129 ? 16.972 10.800 -11.448 1.00 74.12 129 GLN A CA 1
ATOM 1042 C C . GLN A 1 129 ? 18.123 10.676 -12.463 1.00 74.12 129 GLN A C 1
ATOM 1044 O O . GLN A 1 129 ? 17.945 10.795 -13.676 1.00 74.12 129 GLN A O 1
ATOM 1049 N N . ALA A 1 130 ? 19.332 10.392 -11.958 1.00 65.44 130 ALA A N 1
ATOM 1050 C CA . ALA A 1 130 ? 20.487 10.056 -12.791 1.00 65.44 130 ALA A CA 1
ATOM 1051 C C . ALA A 1 130 ? 20.306 8.679 -13.457 1.00 65.44 130 ALA A C 1
ATOM 1053 O O . ALA A 1 130 ? 19.699 7.776 -12.889 1.00 65.44 130 ALA A O 1
ATOM 1054 N N . TRP A 1 131 ? 20.833 8.531 -14.674 1.00 63.31 131 TRP A N 1
ATOM 1055 C CA . TRP A 1 131 ? 20.460 7.440 -15.574 1.00 63.31 131 TRP A CA 1
ATOM 1056 C C . TRP A 1 131 ? 21.505 6.312 -15.629 1.00 63.31 131 TRP A C 1
ATOM 1058 O O . TRP A 1 131 ? 22.676 6.566 -15.932 1.00 63.31 131 TRP A O 1
ATOM 1068 N N . CYS A 1 132 ? 21.062 5.073 -15.391 1.00 62.09 132 CYS A N 1
ATOM 1069 C CA . CYS A 1 132 ? 21.865 3.848 -15.447 1.00 62.09 132 CYS A CA 1
ATOM 1070 C C . CYS A 1 132 ? 21.106 2.729 -16.181 1.00 62.09 132 CYS A C 1
ATOM 1072 O O . CYS A 1 132 ? 19.881 2.717 -16.216 1.00 62.09 132 CYS A O 1
ATOM 1074 N N . ASP A 1 133 ? 21.836 1.784 -16.765 1.00 60.62 133 ASP A N 1
ATOM 1075 C CA . ASP A 1 133 ? 21.288 0.619 -17.453 1.00 60.62 133 ASP A CA 1
ATOM 1076 C C . ASP A 1 133 ? 20.616 -0.353 -16.489 1.00 60.62 133 ASP A C 1
ATOM 1078 O O . ASP A 1 133 ? 21.253 -0.885 -15.584 1.00 60.62 133 ASP A O 1
ATOM 1082 N N . ALA A 1 134 ? 19.334 -0.622 -16.738 1.00 54.41 134 ALA A N 1
ATOM 1083 C CA . ALA A 1 134 ? 18.469 -1.475 -15.926 1.00 54.41 134 ALA A CA 1
ATOM 1084 C C . ALA A 1 134 ? 18.897 -2.947 -15.868 1.00 54.41 134 ALA A C 1
ATOM 1086 O O . ALA A 1 134 ? 18.306 -3.731 -15.138 1.00 54.41 134 ALA A O 1
ATOM 1087 N N . ARG A 1 135 ? 19.923 -3.359 -16.621 1.00 54.56 135 ARG A N 1
ATOM 1088 C CA . ARG A 1 135 ? 20.477 -4.715 -16.545 1.00 54.56 135 ARG A CA 1
ATOM 1089 C C . ARG A 1 135 ? 21.913 -4.750 -16.034 1.00 54.56 135 ARG A C 1
ATOM 1091 O O . ARG A 1 135 ? 22.347 -5.776 -15.525 1.00 54.56 135 ARG A O 1
ATOM 1098 N N . THR A 1 136 ? 22.671 -3.671 -16.200 1.00 59.06 136 THR A N 1
ATOM 1099 C CA . THR A 1 136 ? 24.127 -3.645 -15.980 1.00 59.06 136 THR A CA 1
ATOM 1100 C C . THR A 1 136 ? 24.602 -2.550 -15.029 1.00 59.06 136 THR A C 1
ATOM 1102 O O . THR A 1 136 ? 25.781 -2.540 -14.691 1.00 59.06 136 THR A O 1
ATOM 1105 N N . GLY A 1 137 ? 23.736 -1.620 -14.620 1.00 56.66 137 GLY A N 1
ATOM 1106 C CA . GLY A 1 137 ? 24.076 -0.486 -13.753 1.00 56.66 137 GLY A CA 1
ATOM 1107 C C . GLY A 1 137 ? 24.976 0.571 -14.407 1.00 56.66 137 GLY A C 1
ATOM 1108 O O . GLY A 1 137 ? 25.302 1.579 -13.783 1.00 56.66 137 GLY A O 1
ATOM 1109 N N . ALA A 1 138 ? 25.388 0.382 -15.666 1.00 63.19 138 ALA A N 1
ATOM 1110 C CA . ALA A 1 138 ? 26.278 1.303 -16.360 1.00 63.19 138 ALA A CA 1
ATOM 1111 C C . ALA A 1 138 ? 25.588 2.648 -16.615 1.00 63.19 138 ALA A C 1
ATOM 1113 O O . ALA A 1 138 ? 24.456 2.683 -17.092 1.00 63.19 138 ALA A O 1
ATOM 1114 N N . ARG A 1 139 ? 26.282 3.763 -16.360 1.00 62.78 139 ARG A N 1
ATOM 1115 C CA . ARG A 1 139 ? 25.770 5.097 -16.695 1.00 62.78 139 ARG A CA 1
ATOM 1116 C C . ARG A 1 139 ? 25.501 5.175 -18.197 1.00 62.78 139 ARG A C 1
ATOM 1118 O O . ARG A 1 139 ? 26.396 4.940 -19.008 1.00 62.78 139 ARG A O 1
ATOM 1125 N N . LEU A 1 140 ? 24.265 5.488 -18.551 1.00 62.22 140 LEU A N 1
ATOM 1126 C CA . LEU A 1 140 ? 23.817 5.520 -19.939 1.00 62.22 140 LEU A CA 1
ATOM 1127 C C . LEU A 1 140 ? 24.174 6.865 -20.615 1.00 62.22 140 LEU A C 1
ATOM 1129 O O . LEU A 1 140 ? 24.468 7.836 -19.909 1.00 62.22 140 LEU A O 1
ATOM 1133 N N . PRO A 1 141 ? 24.248 6.924 -21.965 1.00 59.25 141 PRO A N 1
ATOM 1134 C CA . PRO A 1 141 ? 24.758 8.083 -22.710 1.00 59.25 141 PRO A CA 1
ATOM 1135 C C . PRO A 1 141 ? 24.015 9.396 -22.412 1.00 59.25 141 PRO A C 1
ATOM 1137 O O . PRO A 1 141 ? 22.894 9.396 -21.916 1.00 59.25 141 PRO A O 1
ATOM 1140 N N . GLU A 1 142 ? 24.619 10.531 -22.791 1.00 56.03 142 GLU A N 1
ATOM 1141 C CA . GLU A 1 142 ? 24.078 11.891 -22.574 1.00 56.03 142 GLU A CA 1
ATOM 1142 C C . GLU A 1 142 ? 22.667 12.118 -23.160 1.00 56.03 142 GLU A C 1
ATOM 1144 O O . GLU A 1 142 ? 21.970 13.046 -22.751 1.00 56.03 142 GLU A O 1
ATOM 1149 N N . THR A 1 143 ? 22.226 11.276 -24.103 1.00 63.97 143 THR A N 1
ATOM 1150 C CA . THR A 1 143 ? 20.876 11.322 -24.681 1.00 63.97 143 THR A CA 1
ATOM 1151 C C . THR A 1 143 ? 19.955 10.331 -23.977 1.00 63.97 143 THR A C 1
ATOM 1153 O O . THR A 1 143 ? 20.021 9.120 -24.174 1.00 63.97 143 THR A O 1
ATOM 1156 N N . ARG A 1 144 ? 19.072 10.883 -23.145 1.00 64.25 144 ARG A N 1
ATOM 1157 C CA . ARG A 1 144 ? 18.081 10.147 -22.361 1.00 64.25 144 ARG A CA 1
ATOM 1158 C C . ARG A 1 144 ? 16.971 9.580 -23.262 1.00 64.25 144 ARG A C 1
ATOM 1160 O O . ARG A 1 144 ? 16.308 10.360 -23.948 1.00 64.25 144 ARG A O 1
ATOM 1167 N N . PRO A 1 145 ? 16.735 8.259 -23.284 1.00 70.81 145 PRO A N 1
ATOM 1168 C CA . PRO A 1 145 ? 15.642 7.667 -24.033 1.00 70.81 145 PRO A CA 1
ATOM 1169 C C . PRO A 1 145 ? 14.307 7.853 -23.300 1.00 70.81 145 PRO A C 1
ATOM 1171 O O . PRO A 1 145 ? 14.270 8.165 -22.102 1.00 70.81 145 PRO A O 1
ATOM 1174 N N . PRO A 1 146 ? 13.189 7.684 -24.025 1.00 72.56 146 PRO A N 1
ATOM 1175 C CA . PRO A 1 146 ? 11.867 7.770 -23.427 1.00 72.56 146 PRO A CA 1
ATOM 1176 C C . PRO A 1 146 ? 11.661 6.658 -22.395 1.00 72.56 146 PRO A C 1
ATOM 1178 O O . PRO A 1 146 ? 12.185 5.553 -22.542 1.00 72.56 146 PRO A O 1
ATOM 1181 N N . PHE A 1 147 ? 10.858 6.951 -21.372 1.00 73.25 147 PHE A N 1
ATOM 1182 C CA . PHE A 1 147 ? 10.390 5.941 -20.431 1.00 73.25 147 PHE A CA 1
ATOM 1183 C C . PHE A 1 147 ? 9.671 4.818 -21.196 1.00 73.25 147 PHE A C 1
ATOM 1185 O O . PHE A 1 147 ? 8.804 5.086 -22.030 1.00 73.25 147 PHE A O 1
ATOM 1192 N N . GLY A 1 148 ? 10.038 3.564 -20.915 1.00 73.56 148 GLY A N 1
ATOM 1193 C CA . GLY A 1 148 ? 9.559 2.376 -21.635 1.00 73.56 148 GLY A CA 1
ATOM 1194 C C . GLY A 1 148 ? 8.080 2.031 -21.417 1.00 73.56 148 GLY A C 1
ATOM 1195 O O . GLY A 1 148 ? 7.592 1.059 -21.999 1.00 73.56 148 GLY A O 1
ATOM 1196 N N . GLY A 1 149 ? 7.377 2.824 -20.605 1.00 83.62 149 GLY A N 1
ATOM 1197 C CA . GLY A 1 149 ? 6.000 2.589 -20.192 1.00 83.62 149 GLY A CA 1
ATOM 1198 C C . GLY A 1 149 ? 5.901 1.623 -19.013 1.00 83.62 149 GLY A C 1
ATOM 1199 O O . GLY A 1 149 ? 6.901 1.112 -18.515 1.00 83.62 149 GLY A O 1
ATOM 1200 N N . LEU A 1 150 ? 4.668 1.384 -18.571 1.00 90.12 150 LEU A N 1
ATOM 1201 C CA . LEU A 1 150 ? 4.385 0.466 -17.471 1.00 90.12 150 LEU A CA 1
ATOM 1202 C C . LEU A 1 150 ? 4.639 -0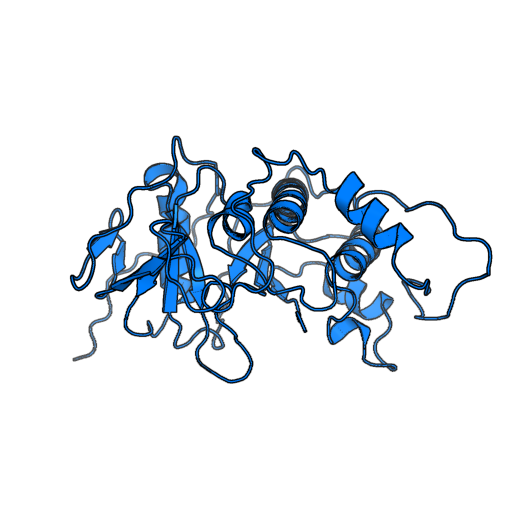.988 -17.884 1.00 90.12 150 LEU A C 1
ATOM 1204 O O . LEU A 1 150 ? 4.347 -1.386 -19.016 1.00 90.12 150 LEU A O 1
ATOM 1208 N N . ALA A 1 151 ? 5.117 -1.798 -16.944 1.00 89.44 151 ALA A N 1
ATOM 1209 C CA . ALA A 1 151 ? 5.185 -3.243 -17.082 1.00 89.44 151 ALA A CA 1
ATOM 1210 C C . ALA A 1 151 ? 3.785 -3.813 -17.388 1.00 89.44 151 ALA A C 1
ATOM 1212 O O . ALA A 1 151 ? 2.810 -3.439 -16.722 1.00 89.44 151 ALA A O 1
ATOM 1213 N N . PRO A 1 152 ? 3.637 -4.707 -18.378 1.00 86.62 152 PRO A N 1
ATOM 1214 C CA . PRO A 1 152 ? 2.340 -5.300 -18.665 1.00 86.62 152 PRO A CA 1
ATOM 1215 C C . PRO A 1 152 ? 1.891 -6.163 -17.480 1.00 86.62 152 PRO A C 1
ATOM 1217 O O . PRO A 1 152 ? 2.652 -6.989 -16.978 1.00 86.62 152 PRO A O 1
ATOM 1220 N N . GLY A 1 153 ? 0.655 -5.955 -17.021 1.00 80.44 153 GLY A N 1
ATOM 1221 C CA . GLY A 1 153 ? 0.081 -6.729 -15.920 1.00 80.44 153 GLY A CA 1
ATOM 1222 C C . GLY A 1 153 ? -0.226 -8.176 -16.302 1.00 80.44 153 GLY A C 1
ATOM 1223 O O . GLY A 1 153 ? -0.313 -8.532 -17.477 1.00 80.44 153 GLY A O 1
ATOM 1224 N N . THR A 1 154 ? -0.437 -9.007 -15.291 1.00 68.81 154 THR A N 1
ATOM 1225 C CA . THR A 1 154 ? -0.802 -10.423 -15.407 1.00 68.81 154 THR A CA 1
ATOM 1226 C C . THR A 1 154 ? -2.324 -10.564 -15.268 1.00 68.81 154 THR A C 1
ATOM 1228 O O . THR A 1 154 ? -2.849 -10.901 -14.207 1.00 68.81 154 THR A O 1
ATOM 1231 N N . ALA A 1 155 ? -3.080 -10.240 -16.323 1.00 57.97 155 ALA A N 1
ATOM 1232 C CA . ALA A 1 155 ? -4.539 -10.386 -16.309 1.00 57.97 155 ALA A CA 1
ATOM 1233 C C . ALA A 1 155 ? -4.988 -11.787 -16.777 1.00 57.97 155 ALA A C 1
ATOM 1235 O O . ALA A 1 155 ? -4.596 -12.243 -17.846 1.00 57.97 155 ALA A O 1
ATOM 1236 N N . GLU A 1 156 ? -5.859 -12.400 -15.962 1.00 53.22 156 GLU A N 1
ATOM 1237 C CA . GLU A 1 156 ? -6.630 -13.643 -16.163 1.00 53.22 156 GLU A CA 1
ATOM 1238 C C . GLU A 1 156 ? -5.874 -14.982 -16.099 1.00 53.22 156 GLU A C 1
ATOM 1240 O O . GLU A 1 156 ? -5.664 -15.630 -17.115 1.00 53.22 156 GLU A O 1
ATOM 1245 N N . THR A 1 157 ? -5.517 -15.434 -14.887 1.00 48.59 157 THR A N 1
ATOM 1246 C CA . THR A 1 157 ? -5.620 -16.834 -14.375 1.00 48.59 157 THR A CA 1
ATOM 1247 C C . THR A 1 157 ? -4.719 -17.014 -13.150 1.00 48.59 157 THR A C 1
ATOM 1249 O O . THR A 1 157 ? -3.762 -17.777 -13.136 1.00 48.59 157 THR A O 1
ATOM 1252 N N . GLY A 1 158 ? -5.017 -16.285 -12.080 1.00 48.81 158 GLY A N 1
ATOM 1253 C CA . GLY A 1 158 ? -4.334 -16.458 -10.805 1.00 48.81 158 GLY A CA 1
ATOM 1254 C C . GLY A 1 158 ? -5.361 -16.410 -9.701 1.00 48.81 158 GLY A C 1
ATOM 1255 O O . GLY A 1 158 ? -6.062 -15.414 -9.544 1.00 48.81 158 GLY A O 1
ATOM 1256 N N . THR A 1 159 ? -5.485 -17.495 -8.953 1.00 51.53 159 THR A N 1
ATOM 1257 C CA . THR A 1 159 ? -6.211 -17.479 -7.695 1.00 51.53 159 THR A CA 1
ATOM 1258 C C . THR A 1 159 ? -5.518 -16.450 -6.797 1.00 51.53 159 THR A C 1
ATOM 1260 O O . THR A 1 159 ? -4.333 -16.628 -6.526 1.00 51.53 159 THR A O 1
ATOM 1263 N N . ASN A 1 160 ? -6.214 -15.378 -6.380 1.00 52.41 160 ASN A N 1
ATOM 1264 C CA . ASN A 1 160 ? -5.711 -14.371 -5.430 1.00 52.41 160 ASN A CA 1
ATOM 1265 C C . ASN A 1 160 ? -5.453 -15.043 -4.068 1.00 52.41 160 ASN A C 1
ATOM 1267 O O . ASN A 1 160 ? -6.234 -14.944 -3.124 1.00 52.41 160 ASN A O 1
ATOM 1271 N N . LEU A 1 161 ? -4.391 -15.833 -3.990 1.00 57.72 161 LEU A N 1
ATOM 1272 C CA . LEU A 1 161 ? -3.968 -16.536 -2.799 1.00 57.72 161 LEU A CA 1
ATOM 1273 C C . LEU A 1 161 ? -2.854 -15.708 -2.194 1.00 57.72 161 LEU A C 1
ATOM 1275 O O . LEU A 1 161 ? -1.753 -15.633 -2.736 1.00 57.72 161 LEU A O 1
ATOM 1279 N N . PHE A 1 162 ? -3.149 -15.091 -1.054 1.00 65.19 162 PHE A N 1
ATOM 1280 C CA . PHE A 1 162 ? -2.082 -14.609 -0.196 1.00 65.19 162 PHE A CA 1
ATOM 1281 C C . PHE A 1 162 ? -1.208 -15.819 0.143 1.00 65.19 162 PHE A C 1
ATOM 1283 O O . PHE A 1 162 ? -1.738 -16.836 0.608 1.00 65.19 162 PHE A O 1
ATOM 1290 N N . PRO A 1 163 ? 0.100 -15.760 -0.141 1.00 57.44 163 PRO A N 1
ATOM 1291 C CA . PRO A 1 163 ? 0.985 -16.884 0.089 1.00 57.44 163 PRO A CA 1
ATOM 1292 C C . PRO A 1 163 ? 0.925 -17.247 1.574 1.00 57.44 163 PRO A C 1
ATOM 1294 O O . PRO A 1 163 ? 1.099 -16.389 2.440 1.00 57.44 163 PRO A O 1
ATOM 1297 N N . SER A 1 164 ? 0.689 -18.522 1.890 1.00 53.25 164 SER A N 1
ATOM 1298 C CA . SER A 1 164 ? 0.807 -19.025 3.259 1.00 53.25 164 SER A CA 1
ATOM 1299 C C . SER A 1 164 ? 2.291 -19.064 3.629 1.00 53.25 164 SER A C 1
ATOM 1301 O O . SER A 1 164 ? 2.930 -20.112 3.595 1.00 53.25 164 SER A O 1
ATOM 1303 N N . THR A 1 165 ? 2.891 -17.903 3.862 1.00 54.34 165 THR A N 1
ATOM 1304 C CA . THR A 1 165 ? 4.310 -17.823 4.197 1.00 54.34 165 THR A CA 1
ATOM 1305 C C . THR A 1 165 ? 4.510 -18.154 5.671 1.00 54.34 165 THR A C 1
ATOM 1307 O O . THR A 1 165 ? 3.773 -17.680 6.538 1.00 54.34 165 THR A O 1
ATOM 1310 N N . ASP A 1 166 ? 5.562 -18.917 5.967 1.00 49.28 166 ASP A N 1
ATOM 1311 C CA . ASP A 1 166 ? 6.200 -18.922 7.284 1.00 49.28 166 ASP A CA 1
ATOM 1312 C C . ASP A 1 166 ? 7.002 -17.620 7.430 1.00 49.28 166 ASP A C 1
ATOM 1314 O O . ASP A 1 166 ? 8.233 -17.614 7.465 1.00 49.28 166 ASP A O 1
ATOM 1318 N N . ALA A 1 167 ? 6.301 -16.483 7.453 1.00 53.56 167 ALA A N 1
ATOM 1319 C CA . ALA A 1 167 ? 6.900 -15.169 7.635 1.00 53.56 167 ALA A CA 1
ATOM 1320 C C . ALA A 1 167 ? 7.332 -14.973 9.095 1.00 53.56 167 ALA A C 1
ATOM 1322 O O . ALA A 1 167 ? 6.765 -14.179 9.849 1.00 53.56 167 ALA A O 1
ATOM 1323 N N . TRP A 1 168 ? 8.353 -15.726 9.508 1.00 50.34 168 TRP A N 1
ATOM 1324 C CA . TRP A 1 168 ? 8.950 -15.682 10.845 1.00 50.34 168 TRP A CA 1
ATOM 1325 C C . TRP A 1 168 ? 9.431 -14.274 11.232 1.00 50.34 168 TRP A C 1
ATOM 1327 O O . TRP A 1 168 ? 9.571 -13.976 12.413 1.00 50.34 168 TRP A O 1
ATOM 1337 N N . TRP A 1 169 ? 9.635 -13.389 10.252 1.00 57.97 169 TRP A N 1
ATOM 1338 C CA . TRP A 1 169 ? 10.044 -11.996 10.437 1.00 57.97 169 TRP A CA 1
ATOM 1339 C C . TRP A 1 169 ? 8.947 -11.063 10.986 1.00 57.97 169 TRP A C 1
ATOM 1341 O O . TRP A 1 169 ? 9.287 -9.974 11.454 1.00 57.97 169 TRP A O 1
ATOM 1351 N N . TYR A 1 170 ? 7.673 -11.481 10.991 1.00 61.59 170 TYR A N 1
ATOM 1352 C CA . TYR A 1 170 ? 6.536 -10.721 11.546 1.00 61.59 170 TYR A CA 1
ATOM 1353 C C . TYR A 1 170 ? 6.095 -11.182 12.935 1.00 61.59 170 TYR A C 1
ATOM 1355 O O . TYR A 1 170 ? 4.944 -10.993 13.336 1.00 61.59 170 TYR A O 1
ATOM 1363 N N . ARG A 1 171 ? 7.016 -11.805 13.669 1.00 70.88 171 ARG A N 1
ATOM 1364 C CA . ARG A 1 171 ? 6.767 -12.328 15.007 1.00 70.88 171 ARG A CA 1
ATOM 1365 C C . ARG A 1 171 ? 7.747 -11.710 16.005 1.00 70.88 171 ARG A C 1
ATOM 1367 O O . ARG A 1 171 ? 8.922 -12.081 15.970 1.00 70.88 171 ARG A O 1
ATOM 1374 N N . PRO A 1 172 ? 7.310 -10.805 16.899 1.00 81.38 172 PRO A N 1
ATOM 1375 C CA . PRO A 1 172 ? 5.996 -10.147 16.990 1.00 81.38 172 PRO A CA 1
ATOM 1376 C C . PRO A 1 172 ? 5.915 -8.812 16.207 1.00 81.38 172 PRO A C 1
ATOM 1378 O O . PRO A 1 172 ? 6.940 -8.216 15.866 1.00 81.38 172 PRO A O 1
ATOM 1381 N N . GLY A 1 173 ? 4.698 -8.309 15.956 1.00 85.56 173 GLY A N 1
ATOM 1382 C CA . GLY A 1 173 ? 4.453 -7.012 15.296 1.00 85.56 173 GLY A CA 1
ATOM 1383 C C . GLY A 1 173 ? 3.162 -6.326 15.756 1.00 85.56 173 GLY A C 1
ATOM 1384 O O . GLY A 1 173 ? 2.265 -6.984 16.270 1.00 85.56 173 GLY A O 1
ATOM 1385 N N . VAL A 1 174 ? 3.060 -5.006 15.592 1.00 89.88 174 VAL A N 1
ATOM 1386 C CA . VAL A 1 174 ? 1.831 -4.236 15.879 1.00 89.88 174 VAL A CA 1
ATOM 1387 C C . VAL A 1 174 ? 0.940 -4.163 14.639 1.00 89.88 174 VAL A C 1
ATOM 1389 O O . VAL A 1 174 ? 1.442 -4.220 13.517 1.00 89.88 174 VAL A O 1
ATOM 1392 N N . ILE A 1 175 ? -0.372 -4.029 14.822 1.00 92.56 175 ILE A N 1
ATOM 1393 C CA . ILE A 1 175 ? -1.328 -3.845 13.723 1.00 92.56 175 ILE A CA 1
ATOM 1394 C C . ILE A 1 175 ? -1.891 -2.434 13.78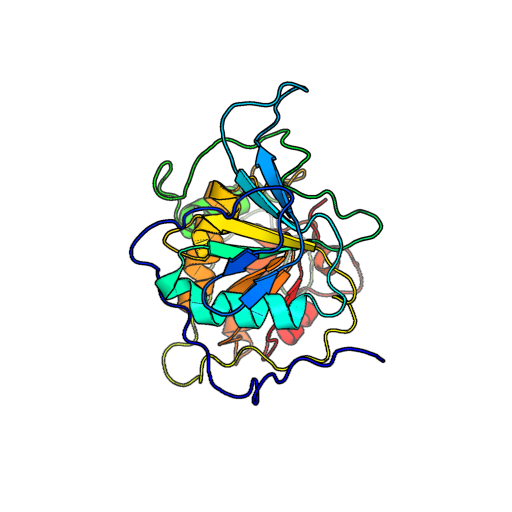1 1.00 92.56 175 ILE A C 1
ATOM 1396 O O . ILE A 1 175 ? -2.504 -2.063 14.778 1.00 92.56 175 ILE A O 1
ATOM 1400 N N . THR A 1 176 ? -1.739 -1.695 12.685 1.00 93.75 176 THR A N 1
ATOM 1401 C CA . THR A 1 176 ? -2.382 -0.402 12.447 1.00 93.75 176 THR A CA 1
ATOM 1402 C C . THR A 1 176 ? -3.532 -0.584 11.466 1.00 93.75 176 THR A C 1
ATOM 1404 O O . THR A 1 176 ? -3.337 -1.045 10.345 1.00 93.75 176 THR A O 1
ATOM 1407 N N . LEU A 1 177 ? -4.739 -0.213 11.876 1.00 96.38 177 LEU A N 1
ATOM 1408 C CA . LEU A 1 177 ? -5.931 -0.161 11.040 1.00 96.38 177 LEU A CA 1
ATOM 1409 C C . LEU A 1 177 ? -6.063 1.235 10.439 1.00 96.38 177 LEU A C 1
ATOM 1411 O O . LEU A 1 177 ? -6.025 2.225 11.174 1.00 96.38 177 LEU A O 1
ATOM 1415 N N . ILE A 1 178 ? -6.258 1.312 9.125 1.00 95.19 178 ILE A N 1
ATOM 1416 C CA . ILE A 1 178 ? -6.437 2.562 8.379 1.00 95.19 178 ILE A CA 1
ATOM 1417 C C . ILE A 1 178 ? -7.815 2.532 7.714 1.00 95.19 178 ILE A C 1
ATOM 1419 O O . ILE A 1 178 ? -8.149 1.592 6.994 1.00 95.19 178 ILE A O 1
ATOM 1423 N N . ALA A 1 179 ? -8.630 3.556 7.963 1.00 95.94 179 ALA A N 1
ATOM 1424 C CA . ALA A 1 179 ? -9.978 3.652 7.414 1.00 95.94 179 ALA A CA 1
ATOM 1425 C C . ALA A 1 179 ? -9.941 4.142 5.959 1.00 95.94 179 ALA A C 1
ATOM 1427 O O . ALA A 1 179 ? -9.710 5.325 5.708 1.00 95.94 179 ALA A O 1
ATOM 1428 N N . VAL A 1 180 ? -10.189 3.242 5.006 1.00 95.12 180 VAL A N 1
ATOM 1429 C CA . VAL A 1 180 ? -10.119 3.516 3.559 1.00 95.12 180 VAL A CA 1
ATOM 1430 C C . VAL A 1 180 ? -11.215 2.788 2.796 1.00 95.12 180 VAL A C 1
ATOM 1432 O O . VAL A 1 180 ? -11.717 1.757 3.240 1.00 95.12 180 VAL A O 1
ATOM 1435 N N . LYS A 1 181 ? -11.590 3.317 1.628 1.00 94.50 181 LYS A N 1
ATOM 1436 C CA . LYS A 1 181 ? -12.515 2.626 0.725 1.00 94.50 181 LYS A CA 1
ATOM 1437 C C . LYS A 1 181 ? -11.768 1.596 -0.117 1.00 94.50 181 LYS A C 1
ATOM 1439 O O . LYS A 1 181 ? -12.275 0.500 -0.360 1.00 94.50 181 LYS A O 1
ATOM 1444 N N . TYR A 1 182 ? -10.564 1.947 -0.554 1.00 93.81 182 TYR A N 1
ATOM 1445 C CA . TYR A 1 182 ? -9.712 1.074 -1.345 1.00 93.81 182 TYR A CA 1
ATOM 1446 C C . TYR A 1 182 ? -8.401 0.792 -0.603 1.00 93.81 182 TYR A C 1
ATOM 1448 O O . TYR A 1 182 ? -7.800 1.729 -0.080 1.00 93.81 182 TYR A O 1
ATOM 1456 N N . PRO A 1 183 ? -7.902 -0.459 -0.591 1.00 94.19 183 PRO A N 1
ATOM 1457 C CA . PRO A 1 183 ? -6.651 -0.805 0.091 1.00 94.19 183 PRO A CA 1
ATOM 1458 C C . PRO A 1 183 ? -5.470 0.075 -0.325 1.00 94.19 183 PRO A C 1
ATOM 1460 O O . PRO A 1 183 ? -4.656 0.469 0.506 1.00 94.19 183 PRO A O 1
ATOM 1463 N N . TRP A 1 184 ? -5.404 0.431 -1.610 1.00 93.56 184 TRP A N 1
ATOM 1464 C CA . TRP A 1 184 ? -4.335 1.253 -2.164 1.00 93.56 184 TRP A CA 1
ATOM 1465 C C . TRP A 1 184 ? -4.315 2.703 -1.651 1.00 93.56 184 TRP A C 1
ATOM 1467 O O . TRP A 1 184 ? -3.320 3.388 -1.855 1.00 93.56 184 TRP A O 1
ATOM 1477 N N . GLU A 1 185 ? -5.359 3.183 -0.966 1.00 93.31 185 GLU A N 1
ATOM 1478 C CA . GLU A 1 185 ? -5.378 4.514 -0.329 1.00 93.31 185 GLU A CA 1
ATOM 1479 C C . GLU A 1 185 ? -4.625 4.549 1.007 1.00 93.31 185 GLU A C 1
ATOM 1481 O O . GLU A 1 185 ? -4.356 5.631 1.538 1.00 93.31 185 GLU A O 1
ATOM 1486 N N . ALA A 1 186 ? -4.317 3.378 1.578 1.00 92.44 186 ALA A N 1
ATOM 1487 C CA . ALA A 1 186 ? -3.755 3.257 2.918 1.00 92.44 186 ALA A CA 1
ATOM 1488 C C . ALA A 1 186 ? -2.493 4.113 3.137 1.00 92.44 186 ALA A C 1
ATOM 1490 O O . ALA A 1 186 ? -2.436 4.777 4.172 1.00 92.44 186 ALA A O 1
ATOM 1491 N N . PRO A 1 187 ? -1.522 4.209 2.204 1.00 90.19 187 PRO A N 1
ATOM 1492 C CA . PRO A 1 187 ? -0.372 5.087 2.399 1.00 90.19 187 PRO A CA 1
ATOM 1493 C C . PRO A 1 187 ? -0.745 6.572 2.524 1.00 90.19 187 PRO A C 1
ATOM 1495 O O . PRO A 1 187 ? -0.282 7.251 3.441 1.00 90.19 187 PRO A O 1
ATOM 1498 N N . GLY A 1 188 ? -1.605 7.081 1.634 1.00 88.06 188 GLY A N 1
ATOM 1499 C CA . GLY A 1 188 ? -2.009 8.490 1.623 1.00 88.06 188 GLY A CA 1
ATOM 1500 C C . GLY A 1 188 ? -2.805 8.884 2.866 1.00 88.06 188 GLY A C 1
ATOM 1501 O O . GLY A 1 188 ? -2.511 9.898 3.504 1.00 88.06 188 GLY A O 1
ATOM 1502 N N . VAL A 1 189 ? -3.773 8.049 3.259 1.00 90.00 189 VAL A N 1
ATOM 1503 C CA . VAL A 1 189 ? -4.621 8.293 4.438 1.00 90.00 189 VAL A CA 1
ATOM 1504 C C . VAL A 1 189 ? -3.876 8.032 5.747 1.00 90.00 189 VAL A C 1
ATOM 1506 O O . VAL A 1 189 ? -4.041 8.785 6.704 1.00 90.00 189 VAL A O 1
ATOM 1509 N N . GLY A 1 190 ? -3.048 6.988 5.785 1.00 88.00 190 GLY A N 1
ATOM 1510 C CA . GLY A 1 190 ? -2.371 6.489 6.981 1.00 88.00 190 GLY A CA 1
ATOM 1511 C C . GLY A 1 190 ? -1.100 7.232 7.372 1.00 88.00 190 GLY A C 1
ATOM 1512 O O . GLY A 1 190 ? -0.414 6.797 8.292 1.00 88.00 190 GLY A O 1
ATOM 1513 N N . GLY A 1 191 ? -0.766 8.338 6.705 1.00 82.75 191 GLY A N 1
ATOM 1514 C CA . GLY A 1 191 ? 0.375 9.151 7.115 1.00 82.75 191 GLY A CA 1
ATOM 1515 C C . GLY A 1 191 ? 1.727 8.689 6.581 1.00 82.75 191 GLY A C 1
ATOM 1516 O O . GLY A 1 191 ? 2.731 9.064 7.173 1.00 82.75 191 GLY A O 1
ATOM 1517 N N . TRP A 1 192 ? 1.771 7.866 5.526 1.00 85.75 192 TRP A N 1
ATOM 1518 C CA . TRP A 1 192 ? 3.029 7.350 4.983 1.00 85.75 192 TRP A CA 1
ATOM 1519 C C . TRP A 1 192 ? 3.935 8.493 4.507 1.00 85.75 192 TRP A C 1
ATOM 1521 O O . TRP A 1 192 ? 3.510 9.340 3.717 1.00 85.75 192 TRP A O 1
ATOM 1531 N N . ASP A 1 193 ? 5.168 8.497 5.013 1.00 78.38 193 ASP A N 1
ATOM 1532 C CA . ASP A 1 193 ? 6.156 9.565 4.825 1.00 78.38 193 ASP A CA 1
ATOM 1533 C C . ASP A 1 193 ? 7.588 9.001 4.899 1.00 78.38 193 ASP A C 1
ATOM 1535 O O . ASP A 1 193 ? 8.422 9.465 5.670 1.00 78.38 193 ASP A O 1
ATOM 1539 N N . LEU A 1 194 ? 7.841 7.896 4.184 1.00 76.56 194 LEU A N 1
ATOM 1540 C CA . LEU A 1 194 ? 9.120 7.180 4.273 1.00 76.56 194 LEU A CA 1
ATOM 1541 C C . LEU A 1 194 ? 10.130 7.539 3.189 1.00 76.56 194 LEU A C 1
ATOM 1543 O O . LEU A 1 194 ? 11.316 7.316 3.389 1.00 76.56 194 LEU A O 1
ATOM 1547 N N . ALA A 1 195 ? 9.692 8.060 2.045 1.00 73.12 195 ALA A N 1
ATOM 1548 C CA . ALA A 1 195 ? 10.582 8.356 0.929 1.00 73.12 195 ALA A CA 1
ATOM 1549 C C . ALA A 1 195 ? 11.377 9.652 1.157 1.00 73.12 195 ALA A C 1
ATOM 1551 O O . ALA A 1 195 ? 11.282 10.571 0.355 1.00 73.12 195 ALA A O 1
ATOM 1552 N N . LEU A 1 196 ? 12.144 9.732 2.247 1.00 67.00 196 LEU A N 1
ATOM 1553 C CA . LEU A 1 196 ? 12.878 10.925 2.680 1.00 67.00 196 LEU A CA 1
ATOM 1554 C C . LEU A 1 196 ? 13.885 11.403 1.627 1.00 67.00 196 LEU A C 1
ATOM 1556 O O . LEU A 1 196 ? 14.029 12.608 1.412 1.00 67.00 196 LEU A O 1
ATOM 1560 N N . ASN A 1 197 ? 14.526 10.473 0.916 1.00 65.94 197 ASN A N 1
ATOM 1561 C CA . ASN A 1 197 ? 15.435 10.791 -0.184 1.00 65.94 197 ASN A CA 1
ATOM 1562 C C . ASN A 1 197 ? 14.738 11.070 -1.529 1.00 65.94 197 ASN A C 1
ATOM 1564 O O . ASN A 1 197 ? 15.414 11.286 -2.540 1.00 65.94 197 ASN A O 1
ATOM 1568 N N . GLN A 1 198 ? 13.402 11.083 -1.583 1.00 69.06 198 GLN A N 1
ATOM 1569 C CA . GLN A 1 198 ? 12.608 11.475 -2.752 1.00 69.06 198 GLN A CA 1
ATOM 1570 C C . GLN A 1 198 ? 11.551 12.521 -2.361 1.00 69.06 198 GLN A C 1
ATOM 1572 O O . GLN A 1 198 ? 11.303 12.810 -1.201 1.00 69.06 198 GLN A O 1
ATOM 1577 N N . SER A 1 199 ? 10.899 13.139 -3.344 1.00 72.44 199 SER A N 1
ATOM 1578 C CA . SER A 1 199 ? 9.754 14.032 -3.085 1.00 72.44 199 SER A CA 1
ATOM 1579 C C . SER A 1 199 ? 8.408 13.299 -3.167 1.00 72.44 199 SER A C 1
ATOM 1581 O O . SER A 1 199 ? 7.389 13.926 -3.452 1.00 72.44 199 SER A O 1
ATOM 1583 N N . LEU A 1 200 ? 8.409 11.976 -2.954 1.00 81.56 200 LEU A N 1
ATOM 1584 C CA . LEU A 1 200 ? 7.220 11.132 -3.049 1.00 81.56 200 LEU A CA 1
ATOM 1585 C C . LEU A 1 200 ? 6.398 11.247 -1.763 1.00 81.56 200 LEU A C 1
ATOM 1587 O O . LEU A 1 200 ? 6.869 10.885 -0.688 1.00 81.56 200 LEU A O 1
ATOM 1591 N N . ILE A 1 201 ? 5.151 11.704 -1.871 1.00 82.94 201 ILE A N 1
ATOM 1592 C CA . ILE A 1 201 ? 4.220 11.726 -0.732 1.00 82.94 201 ILE A CA 1
ATOM 1593 C C . ILE A 1 201 ? 3.282 10.512 -0.758 1.00 82.94 201 ILE A C 1
ATOM 1595 O O . ILE A 1 201 ? 3.130 9.840 -1.780 1.00 82.94 201 ILE A O 1
ATOM 1599 N N . GLY A 1 202 ? 2.572 10.253 0.346 1.00 86.31 202 GLY A N 1
ATOM 1600 C CA . GLY A 1 202 ? 1.622 9.136 0.441 1.00 86.31 202 GLY A CA 1
ATOM 1601 C C . GLY A 1 202 ? 0.560 9.096 -0.674 1.00 86.31 202 GLY A C 1
ATOM 1602 O O . GLY A 1 202 ? 0.165 8.010 -1.099 1.00 86.31 202 GLY A O 1
ATOM 1603 N N . ALA A 1 203 ? 0.131 10.248 -1.208 1.00 87.00 203 ALA A N 1
ATOM 1604 C CA . ALA A 1 203 ? -0.780 10.317 -2.358 1.00 87.00 203 ALA A CA 1
ATOM 1605 C C . ALA A 1 203 ? -0.151 9.785 -3.657 1.00 87.00 203 ALA A C 1
ATOM 1607 O O . ALA A 1 203 ? -0.830 9.162 -4.474 1.00 87.00 203 ALA A O 1
ATOM 1608 N N . ASP A 1 204 ? 1.143 10.034 -3.871 1.00 89.19 204 ASP A N 1
ATOM 1609 C CA . ASP A 1 204 ? 1.870 9.529 -5.036 1.00 89.19 204 ASP A CA 1
ATOM 1610 C C . ASP A 1 204 ? 2.070 8.014 -4.905 1.00 89.19 204 ASP A C 1
ATOM 1612 O O . ASP A 1 204 ? 1.763 7.271 -5.838 1.00 89.19 204 ASP A O 1
ATOM 1616 N N . PHE A 1 205 ? 2.464 7.534 -3.717 1.00 91.06 205 PHE A N 1
ATOM 1617 C CA . PHE A 1 205 ? 2.596 6.095 -3.475 1.00 91.06 205 PHE A CA 1
ATOM 1618 C C . PHE A 1 205 ? 1.248 5.360 -3.559 1.00 91.06 205 PHE A C 1
ATOM 1620 O O . PHE A 1 205 ? 1.190 4.245 -4.067 1.00 91.06 205 PHE A O 1
ATOM 1627 N N . SER A 1 206 ? 0.138 6.000 -3.175 1.00 93.06 206 SER A N 1
ATOM 1628 C CA . SER A 1 206 ? -1.211 5.439 -3.368 1.00 93.06 206 SER A CA 1
ATOM 1629 C C . SER A 1 206 ? -1.550 5.237 -4.853 1.00 93.06 206 SER A C 1
ATOM 1631 O O . SER A 1 206 ? -2.167 4.237 -5.217 1.00 93.06 206 SER A O 1
ATOM 1633 N N . ALA A 1 207 ? -1.126 6.149 -5.737 1.00 92.62 207 ALA A N 1
ATOM 1634 C CA . ALA A 1 207 ? -1.329 6.007 -7.182 1.00 92.62 207 ALA A CA 1
ATOM 1635 C C . ALA A 1 207 ? -0.471 4.887 -7.792 1.00 92.62 207 ALA A C 1
ATOM 1637 O O . ALA A 1 207 ? -0.952 4.138 -8.646 1.00 92.62 207 ALA A O 1
ATOM 1638 N N . VAL A 1 208 ? 0.770 4.740 -7.320 1.00 94.19 208 VAL A N 1
ATOM 1639 C CA . VAL A 1 208 ? 1.641 3.607 -7.669 1.00 94.19 208 VAL A CA 1
ATOM 1640 C C . VAL A 1 208 ? 0.999 2.292 -7.221 1.00 94.19 208 VAL A C 1
ATOM 1642 O O . VAL A 1 208 ? 0.794 1.392 -8.036 1.00 94.19 208 VAL A O 1
ATOM 1645 N N . LEU A 1 209 ? 0.594 2.211 -5.950 1.00 94.25 209 LEU A N 1
ATOM 1646 C CA . LEU A 1 209 ? -0.006 1.018 -5.362 1.00 94.25 209 LEU A CA 1
ATOM 1647 C C . LEU A 1 209 ? -1.322 0.643 -6.045 1.00 94.25 209 LEU A C 1
ATOM 1649 O O . LEU A 1 209 ? -1.564 -0.538 -6.263 1.00 94.25 209 LEU A O 1
ATOM 1653 N N . LYS A 1 210 ? -2.137 1.619 -6.461 1.00 93.81 210 LYS A N 1
ATOM 1654 C CA . LYS A 1 210 ? -3.336 1.362 -7.268 1.00 93.81 210 LYS A CA 1
ATOM 1655 C C . LYS A 1 210 ? -2.986 0.624 -8.564 1.00 93.81 210 LYS A C 1
ATOM 1657 O O . LYS A 1 210 ? -3.578 -0.413 -8.855 1.00 93.81 210 LYS A O 1
ATOM 1662 N N . SER A 1 211 ? -2.001 1.121 -9.316 1.00 93.88 211 SER A N 1
ATOM 1663 C CA . SER A 1 211 ? -1.571 0.486 -10.568 1.00 93.88 211 SER A CA 1
ATOM 1664 C C . SER A 1 211 ? -0.982 -0.909 -10.340 1.00 93.88 211 SER A C 1
ATOM 1666 O O . SER A 1 211 ? -1.299 -1.840 -11.082 1.00 93.88 211 SER A O 1
ATOM 1668 N N . TRP A 1 212 ? -0.150 -1.087 -9.311 1.00 94.88 212 TRP A N 1
ATOM 1669 C CA . TRP A 1 212 ? 0.410 -2.399 -8.973 1.00 94.88 212 TRP A CA 1
ATOM 1670 C C . TRP A 1 212 ? -0.645 -3.375 -8.449 1.00 94.88 212 TRP A C 1
ATOM 1672 O O . TRP A 1 212 ? -0.579 -4.566 -8.752 1.00 94.88 212 TRP A O 1
ATOM 1682 N N . GLN A 1 213 ? -1.656 -2.901 -7.722 1.00 91.94 213 GLN A N 1
ATOM 1683 C CA . GLN A 1 213 ? -2.786 -3.720 -7.296 1.00 91.94 213 GLN A CA 1
ATOM 1684 C C . GLN A 1 213 ? -3.594 -4.210 -8.504 1.00 91.94 213 GLN A C 1
ATOM 1686 O O . GLN A 1 213 ? -3.939 -5.390 -8.570 1.00 91.94 213 GLN A O 1
ATOM 1691 N N . GLU A 1 214 ? -3.865 -3.341 -9.479 1.00 90.00 214 GLU A N 1
ATOM 1692 C CA . GLU A 1 214 ? -4.570 -3.706 -10.712 1.00 90.00 214 GLU A CA 1
ATOM 1693 C C . GLU A 1 214 ? -3.750 -4.718 -11.537 1.00 90.00 214 GLU A C 1
ATOM 1695 O O . GLU A 1 214 ? -4.258 -5.782 -11.902 1.00 90.00 214 GLU A O 1
ATOM 1700 N N . ARG A 1 215 ? -2.456 -4.449 -11.756 1.00 91.81 215 ARG A N 1
ATOM 1701 C CA . ARG A 1 215 ? -1.599 -5.245 -12.654 1.00 91.81 215 ARG A CA 1
ATOM 1702 C C . ARG A 1 215 ? -1.028 -6.525 -12.053 1.00 91.81 215 ARG A C 1
ATOM 1704 O O . ARG A 1 215 ? -0.934 -7.514 -12.770 1.00 91.81 215 ARG A O 1
ATOM 1711 N N . PHE A 1 216 ? -0.670 -6.514 -10.773 1.00 90.94 216 PHE A N 1
ATOM 1712 C CA . PHE A 1 216 ? 0.061 -7.604 -10.109 1.00 90.94 216 PHE A CA 1
ATOM 1713 C C . PHE A 1 216 ? -0.587 -8.059 -8.797 1.00 90.94 216 PHE A C 1
ATOM 1715 O O . PHE A 1 216 ? -0.106 -8.984 -8.142 1.00 90.94 216 PHE A O 1
ATOM 1722 N N . GLY A 1 217 ? -1.680 -7.415 -8.378 1.00 90.00 217 GLY A N 1
ATOM 1723 C CA . GLY A 1 217 ? -2.335 -7.738 -7.115 1.00 90.00 217 GLY A CA 1
ATOM 1724 C C . GLY A 1 217 ? -1.420 -7.498 -5.922 1.00 90.00 217 GLY A C 1
ATOM 1725 O O . GLY A 1 217 ? -1.364 -8.334 -5.020 1.00 90.00 217 GLY A O 1
ATOM 1726 N N . ALA A 1 218 ? -0.662 -6.400 -5.975 1.00 91.81 218 ALA A N 1
ATOM 1727 C CA . ALA A 1 218 ? 0.174 -5.930 -4.885 1.00 91.81 218 ALA A CA 1
ATOM 1728 C C . ALA A 1 218 ? -0.678 -5.238 -3.809 1.00 91.81 218 ALA A C 1
ATOM 1730 O O . ALA A 1 218 ? -1.480 -4.352 -4.106 1.00 91.81 218 ALA A O 1
ATOM 1731 N N . HIS A 1 219 ? -0.484 -5.631 -2.555 1.00 92.12 219 HIS A N 1
ATOM 1732 C CA . HIS A 1 219 ? -1.222 -5.147 -1.395 1.00 92.12 219 HIS A CA 1
ATOM 1733 C C . HIS A 1 219 ? -0.262 -4.787 -0.269 1.00 92.12 219 HIS A C 1
ATOM 1735 O O . HIS A 1 219 ? 0.642 -5.557 0.048 1.00 92.12 219 HIS A O 1
ATOM 1741 N N . MET A 1 220 ? -0.483 -3.640 0.368 1.00 91.50 220 MET A N 1
ATOM 1742 C CA . MET A 1 220 ? 0.360 -3.171 1.464 1.00 91.50 220 MET A CA 1
ATOM 1743 C C . MET A 1 220 ? 0.234 -4.075 2.691 1.00 91.50 220 MET A C 1
ATOM 1745 O O . MET A 1 220 ? -0.837 -4.164 3.290 1.00 91.50 220 MET A O 1
ATOM 1749 N N . LEU A 1 221 ? 1.338 -4.719 3.069 1.00 89.69 221 LEU A N 1
ATOM 1750 C CA . LEU A 1 221 ? 1.456 -5.503 4.298 1.00 89.69 221 LEU A CA 1
ATOM 1751 C C . LEU A 1 221 ? 2.068 -4.668 5.415 1.00 89.69 221 LEU A C 1
ATOM 1753 O O . LEU A 1 221 ? 1.565 -4.671 6.532 1.00 89.69 221 LEU A O 1
ATOM 1757 N N . SER A 1 222 ? 3.139 -3.944 5.108 1.00 88.25 222 SER A N 1
ATOM 1758 C CA . SER A 1 222 ? 3.801 -3.014 6.018 1.00 88.25 222 SER A CA 1
ATOM 1759 C C . SER A 1 222 ? 4.120 -1.716 5.279 1.00 88.25 222 SER A C 1
ATOM 1761 O O . SER A 1 222 ? 3.860 -1.580 4.084 1.00 88.25 222 SER A O 1
ATOM 1763 N N . ALA A 1 223 ? 4.717 -0.754 5.975 1.00 84.00 223 ALA A N 1
ATOM 1764 C CA . ALA A 1 223 ? 5.174 0.492 5.367 1.00 84.00 223 ALA A CA 1
ATOM 1765 C C . ALA A 1 223 ? 6.188 0.321 4.223 1.00 84.00 223 ALA A C 1
ATOM 1767 O O . ALA A 1 223 ? 6.330 1.213 3.388 1.00 84.00 223 ALA A O 1
ATOM 1768 N N . ALA A 1 224 ? 6.889 -0.810 4.215 1.00 84.62 224 ALA A N 1
ATOM 1769 C CA . ALA A 1 224 ? 7.996 -1.098 3.321 1.00 84.62 224 ALA A CA 1
ATOM 1770 C C . ALA A 1 224 ? 7.825 -2.433 2.587 1.00 84.62 224 ALA A C 1
ATOM 1772 O O . ALA A 1 224 ? 8.738 -2.879 1.906 1.00 84.62 224 ALA A O 1
ATOM 1773 N N . GLU A 1 225 ? 6.677 -3.097 2.727 1.00 88.00 225 GLU A N 1
ATOM 1774 C CA . GLU A 1 225 ? 6.467 -4.410 2.128 1.00 88.00 225 GLU A CA 1
ATOM 1775 C C . GLU A 1 225 ? 5.075 -4.573 1.546 1.00 88.00 225 GLU A C 1
ATOM 1777 O O . GLU A 1 225 ? 4.065 -4.223 2.169 1.00 88.00 225 GLU A O 1
ATOM 1782 N N . LEU A 1 226 ? 5.041 -5.189 0.368 1.00 91.38 226 LEU A N 1
ATOM 1783 C CA . LEU A 1 226 ? 3.834 -5.551 -0.350 1.00 91.38 226 LEU A CA 1
ATOM 1784 C C . LEU A 1 226 ? 3.746 -7.073 -0.483 1.00 91.38 226 LEU A C 1
ATOM 1786 O O . LEU A 1 226 ? 4.741 -7.749 -0.747 1.00 91.38 226 LEU A O 1
ATOM 1790 N N . VAL A 1 227 ? 2.539 -7.611 -0.341 1.00 89.12 227 VAL A N 1
ATOM 1791 C CA . VAL A 1 227 ? 2.214 -8.983 -0.743 1.00 89.12 227 VAL A CA 1
ATOM 1792 C C . VAL A 1 227 ? 1.629 -8.952 -2.143 1.00 89.12 227 VAL A C 1
ATOM 1794 O O . VAL A 1 227 ? 0.801 -8.099 -2.445 1.00 89.12 227 VAL A O 1
ATOM 1797 N N . VAL A 1 228 ? 2.052 -9.884 -2.988 1.00 89.44 228 VAL A N 1
ATOM 1798 C CA . VAL A 1 228 ? 1.780 -9.878 -4.425 1.00 89.44 228 VAL A CA 1
ATOM 1799 C C . VAL A 1 228 ? 1.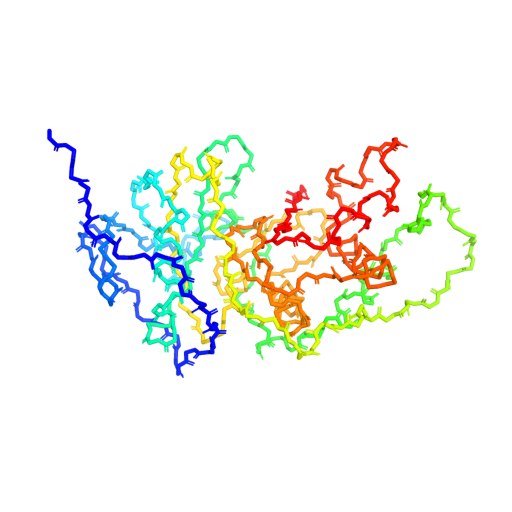088 -11.179 -4.787 1.00 89.44 228 VAL A C 1
ATOM 1801 O O . VAL A 1 228 ? 1.618 -12.264 -4.554 1.00 89.44 228 VAL A O 1
ATOM 1804 N N . THR A 1 229 ? -0.116 -11.069 -5.336 1.00 86.56 229 THR A N 1
ATOM 1805 C CA . THR A 1 229 ? -0.956 -12.234 -5.656 1.00 86.56 229 THR A CA 1
ATOM 1806 C C . THR A 1 229 ? -0.826 -12.685 -7.109 1.00 86.56 229 THR A C 1
ATOM 1808 O O . THR A 1 229 ? -1.138 -13.831 -7.422 1.00 86.56 229 THR A O 1
ATOM 1811 N N . ARG A 1 230 ? -0.341 -11.812 -8.000 1.00 87.94 230 ARG A N 1
ATOM 1812 C CA . ARG A 1 230 ? -0.130 -12.092 -9.426 1.00 87.94 230 ARG A CA 1
ATOM 1813 C C . ARG A 1 230 ? 1.254 -11.589 -9.858 1.00 87.94 230 ARG A C 1
ATOM 1815 O O . ARG A 1 230 ? 1.345 -10.620 -10.612 1.00 87.94 230 ARG A O 1
ATOM 1822 N N . PRO A 1 231 ? 2.342 -12.199 -9.356 1.00 90.31 231 PRO A N 1
ATOM 1823 C CA . PRO A 1 231 ? 3.696 -11.731 -9.645 1.00 90.31 231 PRO A CA 1
ATOM 1824 C C . PRO A 1 231 ? 4.025 -11.800 -11.145 1.00 90.31 231 PRO A C 1
ATOM 1826 O O . PRO A 1 231 ? 3.369 -12.562 -11.865 1.00 90.31 231 PRO A O 1
ATOM 1829 N N . PRO A 1 232 ? 5.037 -11.053 -11.628 1.00 91.00 232 PRO A N 1
ATOM 1830 C CA . PRO A 1 232 ? 5.575 -11.212 -12.979 1.00 91.00 232 PRO A CA 1
ATOM 1831 C C . PRO A 1 232 ? 5.863 -12.680 -13.305 1.00 91.00 232 PRO A C 1
ATOM 1833 O O . PRO A 1 232 ? 6.333 -13.430 -12.447 1.00 91.00 232 PRO A O 1
ATOM 1836 N N . GLN A 1 233 ? 5.564 -13.092 -14.534 1.00 89.44 233 GLN A N 1
ATOM 1837 C CA . GLN A 1 233 ? 5.729 -14.475 -14.998 1.00 89.44 233 GLN A CA 1
ATOM 1838 C C . GLN A 1 233 ? 6.901 -14.632 -15.971 1.00 89.44 233 GLN A C 1
ATOM 1840 O O . GLN A 1 233 ? 7.385 -15.745 -16.173 1.00 89.44 233 GLN A O 1
ATOM 1845 N N . ASP A 1 234 ? 7.366 -13.532 -16.562 1.00 89.81 234 ASP A N 1
ATOM 1846 C CA . ASP A 1 234 ? 8.451 -13.530 -17.533 1.00 89.81 234 ASP A CA 1
ATOM 1847 C C . ASP A 1 234 ? 9.428 -12.363 -17.329 1.00 89.81 234 ASP A C 1
ATOM 1849 O O . ASP A 1 234 ? 9.203 -11.436 -16.548 1.00 89.81 234 ASP A O 1
ATOM 1853 N N . SER A 1 235 ? 10.549 -12.445 -18.046 1.00 88.50 235 SER A N 1
ATOM 1854 C CA . SER A 1 235 ? 11.655 -11.494 -17.946 1.00 88.50 235 SER A CA 1
ATOM 1855 C C . SER A 1 235 ? 11.304 -10.094 -18.470 1.00 88.50 235 SER A C 1
ATOM 1857 O O . SER A 1 235 ? 11.786 -9.116 -17.905 1.00 88.50 235 SER A O 1
ATOM 1859 N N . ASP A 1 236 ? 10.448 -9.952 -19.493 1.00 86.81 236 ASP A N 1
ATOM 1860 C CA . ASP A 1 236 ? 10.070 -8.619 -20.001 1.00 86.81 236 ASP A CA 1
ATOM 1861 C C . ASP A 1 236 ? 9.210 -7.876 -18.971 1.00 86.81 236 ASP A C 1
ATOM 1863 O O . ASP A 1 236 ? 9.469 -6.707 -18.674 1.00 86.81 236 ASP A O 1
ATOM 1867 N N . GLN A 1 237 ? 8.251 -8.572 -18.352 1.00 89.50 237 GLN A N 1
ATOM 1868 C CA . GLN A 1 237 ? 7.481 -8.039 -17.227 1.00 89.50 237 GLN A CA 1
ATOM 1869 C C . GLN A 1 237 ? 8.387 -7.640 -16.067 1.00 89.50 237 GLN A C 1
ATOM 1871 O O . GLN A 1 237 ? 8.259 -6.540 -15.528 1.00 89.50 237 GLN A O 1
ATOM 1876 N N . ALA A 1 238 ? 9.300 -8.532 -15.688 1.00 90.12 238 ALA A N 1
ATOM 1877 C CA . ALA A 1 238 ? 10.142 -8.351 -14.522 1.00 90.12 238 ALA A CA 1
ATOM 1878 C C . ALA A 1 238 ? 11.142 -7.198 -14.676 1.00 90.12 238 ALA A C 1
ATOM 1880 O O . ALA A 1 238 ? 11.276 -6.389 -13.763 1.00 90.12 238 ALA A O 1
ATOM 1881 N N . VAL A 1 239 ? 11.787 -7.057 -15.839 1.00 87.25 239 VAL A N 1
ATOM 1882 C CA . VAL A 1 239 ? 1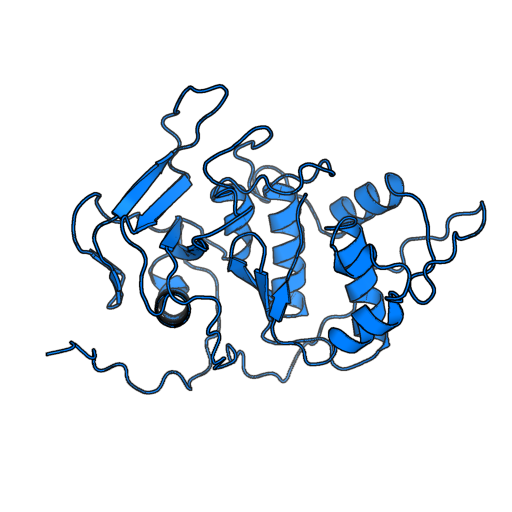2.728 -5.955 -16.107 1.00 87.25 239 VAL A CA 1
ATOM 1883 C C . VAL A 1 239 ? 12.011 -4.605 -16.116 1.00 87.25 239 VAL A C 1
ATOM 1885 O O . VAL A 1 239 ? 12.500 -3.639 -15.533 1.00 87.25 239 VAL A O 1
ATOM 1888 N N . ARG A 1 240 ? 10.824 -4.521 -16.732 1.00 88.88 240 ARG A N 1
ATOM 1889 C CA . ARG A 1 240 ? 10.030 -3.282 -16.717 1.00 88.88 240 ARG A CA 1
ATOM 1890 C C . ARG A 1 240 ? 9.556 -2.936 -15.309 1.00 88.88 240 ARG A C 1
ATOM 1892 O O . ARG A 1 240 ? 9.588 -1.771 -14.932 1.00 88.88 240 ARG A O 1
ATOM 1899 N N . LEU A 1 241 ? 9.133 -3.931 -14.529 1.00 92.19 241 LEU A N 1
ATOM 1900 C CA . LEU A 1 241 ? 8.701 -3.712 -13.151 1.00 92.19 241 LEU A CA 1
ATOM 1901 C C . LEU A 1 241 ? 9.873 -3.299 -12.252 1.00 92.19 241 LEU A C 1
ATOM 1903 O O . LEU A 1 241 ? 9.710 -2.413 -11.419 1.00 92.19 241 LEU A O 1
ATOM 1907 N N . ALA A 1 242 ? 11.054 -3.883 -12.455 1.00 89.44 242 ALA A N 1
ATOM 1908 C CA . ALA A 1 242 ? 12.272 -3.481 -11.765 1.00 89.44 242 ALA A CA 1
ATOM 1909 C C . ALA A 1 242 ? 12.597 -1.997 -11.998 1.00 89.44 242 ALA A C 1
ATOM 1911 O O . ALA A 1 242 ? 12.954 -1.295 -11.055 1.00 89.44 242 ALA A O 1
ATOM 1912 N N . GLU A 1 243 ? 12.401 -1.490 -13.220 1.00 85.94 243 GLU A N 1
ATOM 1913 C CA . GLU A 1 243 ? 12.537 -0.059 -13.519 1.00 85.94 243 GLU A CA 1
ATOM 1914 C C . GLU A 1 243 ? 11.513 0.790 -12.750 1.00 85.94 243 GLU A C 1
ATOM 1916 O O . GLU A 1 243 ? 11.869 1.828 -12.194 1.00 85.94 243 GLU A O 1
ATOM 1921 N N . GLU A 1 244 ? 10.251 0.354 -12.668 1.00 91.62 244 GLU A N 1
ATOM 1922 C CA . GLU A 1 244 ? 9.241 1.048 -11.858 1.00 91.62 244 GLU A CA 1
ATOM 1923 C C . GLU A 1 244 ? 9.622 1.072 -10.373 1.00 91.62 244 GLU A C 1
ATOM 1925 O O . GLU A 1 244 ? 9.530 2.122 -9.739 1.00 91.62 244 GLU A O 1
ATOM 1930 N N . HIS A 1 245 ? 10.082 -0.056 -9.822 1.00 91.31 245 HIS A N 1
ATOM 1931 C CA . HIS A 1 245 ? 10.550 -0.148 -8.437 1.00 91.31 245 HIS A CA 1
ATOM 1932 C C . HIS A 1 245 ? 11.731 0.792 -8.191 1.00 91.31 245 HIS A C 1
ATOM 1934 O O . HIS A 1 245 ? 11.704 1.547 -7.224 1.00 91.31 245 HIS A O 1
ATOM 1940 N N . ARG A 1 246 ? 12.715 0.822 -9.098 1.00 85.62 246 ARG A N 1
ATOM 1941 C CA . ARG A 1 246 ? 13.867 1.730 -9.035 1.00 85.62 246 ARG A CA 1
ATOM 1942 C C . ARG A 1 246 ? 13.447 3.197 -9.108 1.00 85.62 246 ARG A C 1
ATOM 1944 O O . ARG A 1 246 ? 14.008 4.034 -8.416 1.00 85.62 246 ARG A O 1
ATOM 1951 N N . LEU A 1 247 ? 12.465 3.539 -9.937 1.00 86.44 247 LEU A N 1
ATOM 1952 C CA . LEU A 1 247 ? 11.974 4.915 -10.035 1.00 86.44 247 LEU A CA 1
ATOM 1953 C C . LEU A 1 247 ? 11.240 5.354 -8.769 1.00 86.44 247 LEU A C 1
ATOM 1955 O O . LEU A 1 247 ? 11.402 6.490 -8.331 1.00 86.44 247 LEU A O 1
ATOM 1959 N N . VAL A 1 248 ? 10.459 4.453 -8.177 1.00 89.12 248 VAL A N 1
ATOM 1960 C CA . VAL A 1 248 ? 9.686 4.711 -6.958 1.00 89.12 248 VAL A CA 1
ATOM 1961 C C . VAL A 1 248 ? 10.577 4.715 -5.711 1.00 89.12 248 VAL A C 1
ATOM 1963 O O . VAL A 1 248 ? 10.373 5.539 -4.822 1.00 89.12 248 VAL A O 1
ATOM 1966 N N . CYS A 1 249 ? 11.569 3.829 -5.654 1.00 86.50 249 CYS A N 1
ATOM 1967 C CA . CYS A 1 249 ? 12.463 3.603 -4.521 1.00 86.50 249 CYS A CA 1
ATOM 1968 C C . CYS A 1 249 ? 13.920 3.444 -5.015 1.00 86.50 249 CYS A C 1
ATOM 1970 O O . CYS A 1 249 ? 14.470 2.345 -5.015 1.00 86.50 249 CYS A O 1
ATOM 1972 N N . PRO A 1 250 ? 14.567 4.526 -5.488 1.00 76.88 250 PRO A N 1
ATOM 1973 C CA . PRO A 1 250 ? 15.896 4.443 -6.105 1.00 76.88 250 PRO A CA 1
ATOM 1974 C C . PRO A 1 250 ? 17.010 4.107 -5.118 1.00 76.88 250 PRO A C 1
ATOM 1976 O O . PRO A 1 250 ? 18.054 3.626 -5.550 1.00 76.88 250 PRO A O 1
ATOM 1979 N N . TYR A 1 251 ? 16.787 4.378 -3.829 1.00 69.31 251 TYR A N 1
ATOM 1980 C CA . TYR A 1 251 ? 17.741 4.114 -2.757 1.00 69.31 251 TYR A CA 1
ATOM 1981 C C . TYR A 1 251 ? 17.490 2.785 -2.033 1.00 69.31 251 TYR A C 1
ATOM 1983 O O . TYR A 1 251 ? 17.990 2.547 -0.934 1.00 69.31 251 TYR A O 1
ATOM 1991 N N . ASP A 1 252 ? 16.709 1.893 -2.646 1.00 68.25 252 ASP A N 1
ATOM 1992 C CA . ASP A 1 252 ? 16.583 0.541 -2.128 1.00 68.25 252 ASP A CA 1
ATOM 1993 C C . ASP A 1 252 ? 17.971 -0.110 -2.051 1.00 68.25 252 ASP A C 1
ATOM 1995 O O . ASP A 1 252 ? 18.754 -0.004 -2.999 1.00 68.25 252 ASP A O 1
ATOM 1999 N N . SER A 1 253 ? 18.298 -0.813 -0.962 1.00 58.69 253 SER A N 1
ATOM 2000 C CA . SER A 1 253 ? 19.598 -1.483 -0.842 1.00 58.69 253 SER A CA 1
ATOM 2001 C C . SER A 1 253 ? 19.850 -2.479 -1.981 1.00 58.69 253 SER A C 1
ATOM 2003 O O . SER A 1 253 ? 21.005 -2.705 -2.329 1.00 58.69 253 SER A O 1
ATOM 2005 N N . GLN A 1 254 ? 18.778 -2.997 -2.594 1.00 64.00 254 GLN A N 1
ATOM 2006 C CA . GLN A 1 254 ? 18.803 -3.867 -3.779 1.00 64.00 254 GLN A CA 1
ATOM 2007 C C . GLN A 1 254 ? 19.315 -3.169 -5.057 1.00 64.00 254 GLN A C 1
ATOM 2009 O O . GLN A 1 254 ? 19.585 -3.817 -6.064 1.00 64.00 254 GLN A O 1
ATOM 2014 N N . PHE A 1 255 ? 19.444 -1.838 -5.043 1.00 61.97 255 PHE A N 1
ATOM 2015 C CA . PHE A 1 255 ? 20.027 -1.038 -6.127 1.00 61.97 255 PHE A CA 1
ATOM 2016 C C . PHE A 1 255 ? 21.387 -0.424 -5.757 1.00 61.97 255 PHE A C 1
ATOM 2018 O O . PHE A 1 255 ? 21.984 0.281 -6.575 1.00 61.97 255 PHE A O 1
ATOM 2025 N N . HIS A 1 256 ? 21.878 -0.664 -4.535 1.00 57.28 256 HIS A N 1
ATOM 2026 C CA . HIS A 1 256 ? 23.102 -0.058 -4.004 1.00 57.28 256 HIS A CA 1
ATOM 2027 C C . HIS A 1 256 ? 24.310 -0.989 -3.958 1.00 57.28 256 HIS A C 1
ATOM 2029 O O . HIS A 1 256 ? 25.433 -0.487 -3.838 1.00 57.28 256 HIS A O 1
ATOM 2035 N N . ASP A 1 257 ? 24.118 -2.306 -4.038 1.00 56.31 257 ASP A N 1
ATOM 2036 C CA . ASP A 1 257 ? 25.240 -3.233 -4.113 1.00 56.31 257 ASP A CA 1
ATOM 2037 C C . ASP A 1 257 ? 25.883 -3.146 -5.517 1.00 56.31 257 ASP A C 1
ATOM 2039 O O . ASP A 1 257 ? 25.215 -3.403 -6.519 1.00 56.31 257 ASP A O 1
ATOM 2043 N N . PRO A 1 258 ? 27.166 -2.750 -5.635 1.00 52.56 258 PRO A N 1
ATOM 2044 C CA . PRO A 1 258 ? 27.856 -2.678 -6.923 1.00 52.56 258 PRO A CA 1
ATOM 2045 C C . PRO A 1 258 ? 27.998 -4.039 -7.625 1.00 52.56 258 PRO A C 1
ATOM 2047 O O . PRO A 1 258 ? 28.275 -4.060 -8.829 1.00 52.56 258 PRO A O 1
ATOM 2050 N N . ASP A 1 259 ? 27.829 -5.146 -6.897 1.00 52.09 259 ASP A N 1
ATOM 2051 C CA . ASP A 1 259 ? 27.824 -6.501 -7.440 1.00 52.09 259 ASP A CA 1
ATOM 2052 C C . ASP A 1 259 ? 26.412 -6.966 -7.851 1.00 52.09 259 ASP A C 1
ATOM 2054 O O . ASP A 1 259 ? 26.304 -7.818 -8.736 1.00 52.09 259 ASP A O 1
ATOM 2058 N N . GLU A 1 260 ? 25.346 -6.375 -7.292 1.00 54.66 260 GLU A N 1
ATOM 2059 C CA . GLU A 1 260 ? 23.950 -6.707 -7.605 1.00 54.66 260 GLU A CA 1
ATOM 2060 C C . GLU A 1 260 ? 23.511 -5.961 -8.867 1.00 54.66 260 GLU A C 1
ATOM 2062 O O . GLU A 1 260 ? 23.390 -4.733 -8.936 1.00 54.66 260 GLU A O 1
ATOM 2067 N N . ARG A 1 261 ? 23.325 -6.723 -9.942 1.00 61.44 261 ARG A N 1
ATOM 2068 C CA . ARG A 1 261 ? 22.944 -6.139 -11.229 1.00 61.44 261 ARG A CA 1
ATOM 2069 C C . ARG A 1 261 ? 21.433 -5.968 -11.252 1.00 61.44 261 ARG A C 1
ATOM 2071 O O . ARG A 1 261 ? 20.726 -6.901 -10.888 1.00 61.44 261 ARG A O 1
ATOM 2078 N N . PRO A 1 262 ? 20.886 -4.871 -11.796 1.00 65.19 262 PRO A N 1
ATOM 2079 C CA . PRO A 1 262 ? 19.432 -4.707 -11.851 1.00 65.19 262 PRO A CA 1
ATOM 2080 C C . PRO A 1 262 ? 18.711 -5.794 -12.692 1.00 65.19 262 PRO A C 1
ATOM 2082 O O . PRO A 1 262 ? 17.509 -6.001 -12.534 1.00 65.19 262 PRO A O 1
ATOM 2085 N N . GLY A 1 263 ? 19.449 -6.593 -13.481 1.00 68.81 263 GLY A N 1
ATOM 2086 C CA . GLY A 1 263 ? 18.951 -7.851 -14.054 1.00 68.81 263 GLY A CA 1
ATOM 2087 C C . GLY A 1 263 ? 18.721 -8.989 -13.043 1.00 68.81 263 GLY A C 1
ATOM 2088 O O . GLY A 1 263 ? 17.757 -9.727 -13.194 1.00 68.81 263 GLY A O 1
ATOM 2089 N N . GLU A 1 264 ? 19.548 -9.120 -12.004 1.00 77.31 264 GLU A N 1
ATOM 2090 C CA . GLU A 1 264 ? 19.382 -10.123 -10.936 1.00 77.31 264 GLU A CA 1
ATOM 2091 C C . GLU A 1 264 ? 18.189 -9.780 -10.038 1.00 77.31 264 GLU A C 1
ATOM 2093 O O . GLU A 1 264 ? 17.394 -10.659 -9.704 1.00 77.31 264 GLU A O 1
ATOM 2098 N N . TYR A 1 265 ? 17.999 -8.490 -9.736 1.00 84.00 265 TYR A N 1
ATOM 2099 C CA . TYR A 1 265 ? 16.789 -8.011 -9.067 1.00 84.00 265 TYR A CA 1
ATOM 2100 C C . TYR A 1 265 ? 15.531 -8.324 -9.888 1.00 84.00 265 TYR A C 1
ATOM 2102 O O . TYR A 1 265 ? 14.566 -8.872 -9.355 1.00 84.00 265 TYR A O 1
ATOM 2110 N N . ALA A 1 266 ? 15.550 -8.039 -11.199 1.00 87.62 266 ALA A N 1
ATOM 2111 C CA . ALA A 1 266 ? 14.447 -8.381 -12.093 1.00 87.62 266 ALA A CA 1
ATOM 2112 C C . ALA A 1 266 ? 14.160 -9.892 -12.091 1.00 87.62 266 ALA A C 1
ATOM 2114 O O . ALA A 1 266 ? 13.016 -10.293 -11.892 1.00 87.62 266 ALA A O 1
ATOM 2115 N N . ASP A 1 267 ? 15.177 -10.744 -12.228 1.00 88.06 267 ASP A N 1
ATOM 2116 C CA . ASP A 1 267 ? 14.996 -12.200 -12.172 1.00 88.06 267 ASP A CA 1
ATOM 2117 C C . ASP A 1 267 ? 14.357 -12.647 -10.841 1.00 88.06 267 ASP A C 1
ATOM 2119 O O . ASP A 1 267 ? 13.480 -13.514 -10.833 1.00 88.06 267 ASP A O 1
ATOM 2123 N N . GLY A 1 268 ? 14.715 -11.997 -9.727 1.00 88.06 268 GLY A N 1
ATOM 2124 C CA . GLY A 1 268 ? 14.122 -12.220 -8.407 1.00 88.06 268 GLY A CA 1
ATOM 2125 C C . GLY A 1 268 ? 12.648 -11.814 -8.276 1.00 88.06 268 GLY A C 1
ATOM 2126 O O . GLY A 1 268 ? 11.967 -12.304 -7.376 1.00 88.06 268 GLY A O 1
ATOM 2127 N N . LEU A 1 269 ? 12.119 -10.965 -9.164 1.00 90.75 269 LEU A N 1
ATOM 2128 C CA . LEU A 1 269 ? 10.699 -10.587 -9.168 1.00 90.75 269 LEU A CA 1
ATOM 2129 C C . LEU A 1 269 ? 9.802 -11.663 -9.795 1.00 90.75 269 LEU A C 1
ATOM 2131 O O . LEU A 1 269 ? 8.607 -11.710 -9.481 1.00 90.75 269 LEU A O 1
ATOM 2135 N N . ILE A 1 270 ? 10.343 -12.533 -10.655 1.00 91.88 270 ILE A N 1
ATOM 2136 C CA . ILE A 1 270 ? 9.563 -13.575 -11.335 1.00 91.88 270 ILE A CA 1
ATOM 2137 C C . ILE A 1 270 ? 9.027 -14.569 -10.299 1.00 91.88 270 ILE A C 1
ATOM 2139 O O . ILE A 1 270 ? 9.776 -15.211 -9.568 1.00 91.88 270 ILE A O 1
ATOM 2143 N N . GLY A 1 271 ? 7.701 -14.698 -10.222 1.00 87.44 271 GLY A N 1
ATOM 2144 C CA . GLY A 1 271 ? 7.035 -15.561 -9.243 1.00 87.44 271 GLY A CA 1
ATOM 2145 C C . GLY A 1 271 ? 7.108 -15.074 -7.788 1.00 87.44 271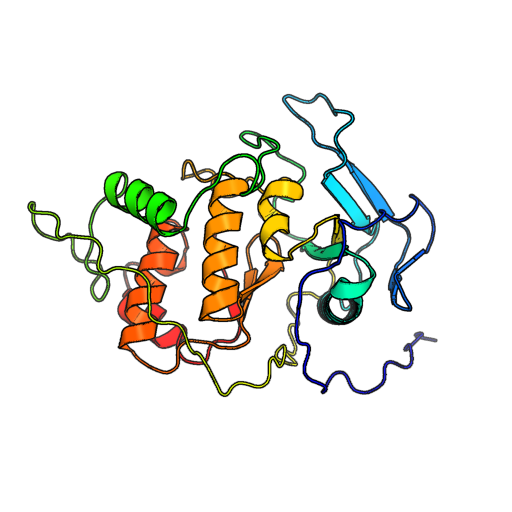 GLY A C 1
ATOM 2146 O O . GLY A 1 271 ? 6.556 -15.739 -6.910 1.00 87.44 271 GLY A O 1
ATOM 2147 N N . SER A 1 272 ? 7.736 -13.926 -7.507 1.00 88.69 272 SER A N 1
ATOM 2148 C CA . SER A 1 272 ? 7.885 -13.429 -6.138 1.00 88.69 272 SER A CA 1
ATOM 2149 C C . SER A 1 272 ? 6.590 -12.834 -5.598 1.00 88.69 272 SER A C 1
ATOM 2151 O O . SER A 1 272 ? 6.134 -11.771 -6.014 1.00 88.69 272 SER A O 1
ATOM 2153 N N . THR A 1 273 ? 6.014 -13.495 -4.598 1.00 87.19 273 THR A N 1
ATOM 2154 C CA . THR A 1 273 ? 4.769 -13.071 -3.944 1.00 87.19 273 THR A CA 1
ATOM 2155 C C . THR A 1 273 ? 4.975 -11.997 -2.869 1.00 87.19 273 THR A C 1
ATOM 2157 O O . THR A 1 273 ? 4.071 -11.738 -2.069 1.00 87.19 273 THR A O 1
ATOM 2160 N N . ARG A 1 274 ? 6.172 -11.411 -2.779 1.00 86.25 274 ARG A N 1
ATOM 2161 C CA . ARG A 1 274 ? 6.525 -10.391 -1.788 1.00 86.25 274 ARG A CA 1
ATOM 2162 C C . ARG A 1 274 ? 7.516 -9.406 -2.387 1.00 86.25 274 ARG A C 1
ATOM 2164 O O . ARG A 1 274 ? 8.563 -9.812 -2.878 1.00 86.25 274 ARG A O 1
ATOM 2171 N N . TRP A 1 275 ? 7.215 -8.120 -2.267 1.00 90.81 275 TRP A N 1
ATOM 2172 C CA . TRP A 1 275 ? 8.154 -7.049 -2.586 1.00 90.81 275 TRP A CA 1
ATOM 2173 C C . TRP A 1 275 ? 8.512 -6.311 -1.308 1.00 90.81 275 TRP A C 1
ATOM 2175 O O . TRP A 1 275 ? 7.635 -6.002 -0.500 1.00 90.81 275 TRP A O 1
ATOM 2185 N N . GLN A 1 276 ? 9.799 -6.064 -1.119 1.00 85.94 276 GLN A N 1
ATOM 2186 C CA . GLN A 1 276 ? 10.336 -5.335 0.015 1.00 85.94 276 GLN A CA 1
ATOM 2187 C C . GLN A 1 276 ? 11.095 -4.129 -0.517 1.00 85.94 276 GLN A C 1
ATOM 2189 O O . GLN A 1 276 ? 11.820 -4.257 -1.501 1.00 85.94 276 GLN A O 1
ATOM 2194 N N . PHE A 1 277 ? 10.889 -3.001 0.149 1.00 85.00 277 PHE A N 1
ATOM 2195 C CA . PHE A 1 277 ? 11.472 -1.715 -0.177 1.00 85.00 277 PHE A CA 1
ATOM 2196 C C . PHE A 1 277 ? 12.343 -1.222 0.973 1.00 85.00 277 PHE A C 1
ATOM 2198 O O . PHE A 1 277 ? 12.024 -1.456 2.144 1.00 85.00 277 PHE A O 1
ATOM 2205 N N . TRP A 1 278 ? 13.418 -0.513 0.655 1.00 79.81 278 TRP A N 1
ATOM 2206 C CA . TRP A 1 278 ? 14.210 0.215 1.643 1.00 79.81 278 TRP A CA 1
ATOM 2207 C C . TRP A 1 278 ? 14.100 1.716 1.391 1.00 79.81 278 TRP A C 1
ATOM 2209 O O . TRP A 1 278 ? 14.576 2.231 0.388 1.00 79.81 278 TRP A O 1
ATOM 2219 N N . TRP A 1 279 ? 13.433 2.403 2.315 1.00 76.12 279 TRP A N 1
ATOM 2220 C CA . TRP A 1 279 ? 13.190 3.836 2.249 1.00 76.12 279 TRP A CA 1
ATOM 2221 C C . TRP A 1 279 ? 14.127 4.527 3.242 1.00 76.12 279 TRP A C 1
ATOM 2223 O O . TRP A 1 279 ? 13.895 4.448 4.451 1.00 76.12 279 TRP A O 1
ATOM 2233 N N . ASP A 1 280 ? 15.206 5.129 2.753 1.00 62.72 280 ASP A N 1
ATOM 2234 C CA . ASP A 1 280 ? 16.080 6.011 3.531 1.00 62.72 280 ASP A CA 1
ATOM 2235 C C . ASP A 1 280 ? 15.975 7.477 3.091 1.00 62.72 280 ASP A C 1
ATOM 2237 O O . ASP A 1 280 ? 15.298 7.788 2.075 1.00 62.72 280 ASP A O 1
#

Foldseek 3Di:
DDDDDDDPDLFAFADQDFAPFFADADDAPQFDDQPNQTAHGWAWQADDDPNRTDPQTLWIKRPDWDQCLVVSQSVCSNCCNVGLWHKAWQADDPPRPVLSPDQHDADLDACVNVVAALCNLLVVLLVPDQDADLFQRHRDDPDDDDQPDAQAFDPDDFRNRQPPDPPNRPGITMMIIGTHRHQLRSQSSNNHDQQPVDNDGSNNSSNVQVVCCVRFVWGHHHSFKTFTRRFAADLSSLSRVLSSLCSVAVPFVCNVPNVRGSSNNSVVRHVDRMDGGDGD